Protein AF-A0A4Q9KWE3-F1 (afdb_monomer_lite)

Foldseek 3Di:
DDDDDDDDDDPPPPPDDPLVVVLVLCVVPPPPCLVVDPPCNLVVSVVVSCVVVVHDDDSVSVSVSSVVSSVVVVVVVVVVVVVVLVVLLPDDDDPVVVVVLVVLLVQLVVQLVVLVPDDPVVPPPPFDDDDPVLQPPVLLSSLVNSLVVVCVVVVDPDPVNVVSSVSSSRSSRCVVSPDDDPDDCVVVVVVVVVVVVD

Radius of gyration: 26.83 Å; chains: 1; bounding box: 60×74×71 Å

pLDDT: mean 70.49, std 19.01, range [26.08, 96.12]

Structure (mmCIF, N/CA/C/O backbone):
data_AF-A0A4Q9KWE3-F1
#
_entry.id   AF-A0A4Q9KWE3-F1
#
loop_
_atom_site.group_PDB
_atom_site.id
_atom_site.type_symbol
_atom_site.label_atom_id
_atom_site.label_alt_id
_atom_site.label_comp_id
_atom_site.label_asym_id
_atom_site.label_entity_id
_atom_site.label_seq_id
_atom_site.pdbx_PDB_ins_code
_atom_site.Cartn_x
_atom_site.Cartn_y
_atom_site.Cartn_z
_atom_site.occupancy
_atom_site.B_iso_or_equiv
_atom_site.auth_seq_id
_atom_site.auth_comp_id
_atom_site.auth_asym_id
_atom_site.auth_atom_id
_atom_site.pdbx_PDB_model_num
ATOM 1 N N . MET A 1 1 ? -16.157 54.533 -30.269 1.00 34.06 1 MET A N 1
ATOM 2 C CA . MET A 1 1 ? -16.180 53.489 -31.319 1.00 34.06 1 MET A CA 1
ATOM 3 C C . MET A 1 1 ? -15.724 52.192 -30.667 1.00 34.06 1 MET A C 1
ATOM 5 O O . MET A 1 1 ? -14.597 52.136 -30.214 1.00 34.06 1 MET A O 1
ATOM 9 N N . VAL A 1 2 ? -16.652 51.363 -30.186 1.00 27.36 2 VAL A N 1
ATOM 10 C CA . VAL A 1 2 ? -17.361 50.285 -30.915 1.00 27.36 2 VAL A CA 1
ATOM 11 C C . VAL A 1 2 ? -16.454 49.076 -31.194 1.00 27.36 2 VAL A C 1
ATOM 13 O O . VAL A 1 2 ? -15.671 49.094 -32.131 1.00 27.36 2 VAL A O 1
ATOM 16 N N . LYS A 1 3 ? -16.642 48.073 -30.320 1.00 33.22 3 LYS A N 1
ATOM 17 C CA . LYS A 1 3 ? -16.836 46.620 -30.526 1.00 33.22 3 LYS A CA 1
ATOM 18 C C . LYS A 1 3 ? -15.923 45.841 -31.485 1.00 33.22 3 LYS A C 1
ATOM 20 O O . LYS A 1 3 ? -15.837 46.165 -32.660 1.00 33.22 3 LYS A O 1
ATOM 25 N N . ASN A 1 4 ? -15.433 44.700 -30.985 1.00 29.02 4 ASN A N 1
ATOM 26 C CA . ASN A 1 4 ? -15.735 43.312 -31.424 1.00 29.02 4 ASN A CA 1
ATOM 27 C C . ASN A 1 4 ? -14.667 42.395 -30.784 1.00 29.02 4 ASN A C 1
ATOM 29 O O . ASN A 1 4 ? -13.486 42.685 -30.908 1.00 29.02 4 ASN A O 1
ATOM 33 N N . THR A 1 5 ? -14.934 41.386 -29.946 1.00 39.75 5 THR A N 1
ATOM 34 C CA . THR A 1 5 ? -15.861 40.234 -30.014 1.00 39.75 5 THR A CA 1
ATOM 35 C C . THR A 1 5 ? -15.644 39.340 -31.238 1.00 39.75 5 THR A C 1
ATOM 37 O O . THR A 1 5 ? -16.110 39.681 -32.316 1.00 39.75 5 THR A O 1
ATOM 40 N N . ALA A 1 6 ? -14.981 38.195 -31.029 1.00 30.41 6 ALA A N 1
ATOM 41 C CA . ALA A 1 6 ? -15.138 36.886 -31.699 1.00 30.41 6 ALA A CA 1
ATOM 42 C C . ALA A 1 6 ? -14.012 35.987 -31.137 1.00 30.41 6 ALA A C 1
ATOM 44 O O . ALA A 1 6 ? -12.849 36.358 -31.229 1.00 30.41 6 ALA A O 1
ATOM 45 N N . ILE A 1 7 ? -14.230 34.948 -30.324 1.00 35.97 7 ILE A N 1
ATOM 46 C CA . ILE A 1 7 ? -15.003 33.706 -30.509 1.00 35.97 7 ILE A CA 1
ATOM 47 C C . ILE A 1 7 ? -14.613 32.932 -31.777 1.00 35.97 7 ILE A C 1
ATOM 49 O O . ILE A 1 7 ? -14.785 33.421 -32.886 1.00 35.97 7 ILE A O 1
ATOM 53 N N . ALA A 1 8 ? -14.224 31.678 -31.511 1.00 33.75 8 ALA A N 1
ATOM 54 C CA . ALA A 1 8 ? -14.072 30.511 -32.380 1.00 33.75 8 ALA A CA 1
ATOM 55 C C . ALA A 1 8 ? -12.800 30.425 -33.239 1.00 33.75 8 ALA A C 1
ATOM 57 O O . ALA A 1 8 ? -12.541 31.248 -34.105 1.00 33.75 8 ALA A O 1
ATOM 58 N N . ASN A 1 9 ? -12.032 29.354 -33.022 1.00 31.91 9 ASN A N 1
ATOM 59 C CA . ASN A 1 9 ? -12.155 28.136 -33.836 1.00 31.91 9 ASN A CA 1
ATOM 60 C C . ASN A 1 9 ? -11.588 26.958 -33.020 1.00 31.91 9 ASN A C 1
ATOM 62 O O . ASN A 1 9 ? -10.417 26.937 -32.663 1.00 31.91 9 ASN A O 1
ATOM 66 N N . ASN A 1 10 ? -12.465 26.130 -32.446 1.00 32.12 10 ASN A N 1
ATOM 67 C CA . ASN A 1 10 ? -12.841 24.828 -33.011 1.00 32.12 10 ASN A CA 1
ATOM 68 C C . ASN A 1 10 ? -11.615 23.943 -33.266 1.00 32.12 10 ASN A C 1
ATOM 70 O O . ASN A 1 10 ? -11.125 23.838 -34.386 1.00 32.12 10 ASN A O 1
ATOM 74 N N . ILE A 1 11 ? -11.146 23.278 -32.206 1.00 33.56 11 ILE A N 1
ATOM 75 C CA . ILE A 1 11 ? -10.338 22.069 -32.355 1.00 33.56 11 ILE A CA 1
ATOM 76 C C . ILE A 1 11 ? -11.304 20.987 -32.834 1.00 33.56 11 ILE A C 1
ATOM 78 O O . ILE A 1 11 ? -11.987 20.336 -32.044 1.00 33.56 11 ILE A O 1
ATOM 82 N N . GLU A 1 12 ? -11.400 20.849 -34.152 1.00 26.08 12 GLU A N 1
ATOM 83 C CA . GLU A 1 12 ? -11.946 19.657 -34.777 1.00 26.08 12 GLU A CA 1
ATOM 84 C C . GLU A 1 12 ? -11.102 18.460 -34.323 1.00 26.08 12 GLU A C 1
ATOM 86 O O . GLU A 1 12 ? -9.957 18.275 -34.742 1.00 26.08 12 GLU A O 1
ATOM 91 N N . PHE A 1 13 ? -11.671 17.628 -33.448 1.00 31.09 13 PHE A N 1
ATOM 92 C CA . PHE A 1 13 ? -11.217 16.253 -33.281 1.00 31.09 13 PHE A CA 1
ATOM 93 C C . PHE A 1 13 ? -11.503 15.525 -34.599 1.00 31.09 13 PHE A C 1
ATOM 95 O O . PHE A 1 13 ? -12.574 14.954 -34.809 1.00 31.09 13 PHE A O 1
ATOM 102 N N . SER A 1 14 ? -10.549 15.598 -35.524 1.00 28.92 14 SER A N 1
ATOM 103 C CA . SER A 1 14 ? -10.566 14.794 -36.737 1.00 28.92 14 SER A CA 1
ATOM 104 C C . SER A 1 14 ? -10.462 13.317 -36.342 1.00 28.92 14 SER A C 1
ATOM 106 O O . SER A 1 14 ? -9.429 12.814 -35.895 1.00 28.92 14 SER A O 1
ATOM 108 N N . ASN A 1 15 ? -11.594 12.626 -36.473 1.00 39.78 15 ASN A N 1
ATOM 109 C CA . ASN A 1 15 ? -11.765 11.183 -36.323 1.00 39.78 15 ASN A CA 1
ATOM 110 C C . ASN A 1 15 ? -11.059 10.423 -37.459 1.00 39.78 15 ASN A C 1
ATOM 112 O O . ASN A 1 15 ? -11.703 9.784 -38.288 1.00 39.78 15 ASN A O 1
ATOM 116 N N . SER A 1 16 ? -9.731 10.501 -37.531 1.00 37.03 16 SER A N 1
ATOM 117 C CA . SER A 1 16 ? -8.985 9.894 -38.638 1.00 37.03 16 SER A CA 1
ATOM 118 C C . SER A 1 16 ? -7.579 9.426 -38.258 1.00 37.03 16 SER A C 1
ATOM 120 O O . SER A 1 16 ? -6.635 9.617 -39.021 1.00 37.03 16 SER A O 1
ATOM 122 N N . ARG A 1 17 ? -7.428 8.753 -37.105 1.00 39.31 17 ARG A N 1
ATOM 123 C CA . ARG A 1 17 ? -6.307 7.820 -36.872 1.00 39.31 17 ARG A CA 1
ATOM 124 C C . ARG A 1 17 ? -6.769 6.544 -36.150 1.00 39.31 17 ARG A C 1
ATOM 126 O O . ARG A 1 17 ? -7.363 6.645 -35.077 1.00 39.31 17 ARG A O 1
ATOM 133 N N . PRO A 1 18 ? -6.470 5.344 -36.687 1.00 42.88 18 PRO A N 1
ATOM 134 C CA . PRO A 1 18 ? -6.859 4.063 -36.080 1.00 42.88 18 PRO A CA 1
ATOM 135 C C . PRO A 1 18 ? -6.161 3.777 -34.736 1.00 42.88 18 PRO A C 1
ATOM 137 O O . PRO A 1 18 ? -6.598 2.907 -33.986 1.00 42.88 18 PRO A O 1
ATOM 140 N N . GLU A 1 19 ? -5.113 4.531 -34.404 1.00 43.22 19 GLU A N 1
ATOM 141 C CA . GLU A 1 19 ? -4.320 4.389 -33.177 1.00 43.22 19 GLU A CA 1
ATOM 142 C C . GLU A 1 19 ? -5.111 4.763 -31.910 1.00 43.22 19 GLU A C 1
ATOM 144 O O . GLU A 1 19 ? -4.984 4.090 -30.890 1.00 43.22 19 GLU A O 1
ATOM 149 N N . GLY A 1 20 ? -5.994 5.768 -31.978 1.00 44.69 20 GLY A N 1
ATOM 150 C CA . GLY A 1 20 ? -6.773 6.222 -30.816 1.00 44.69 20 GLY A CA 1
ATOM 151 C C . GLY A 1 20 ? -7.968 5.330 -30.462 1.00 44.69 20 GLY A C 1
ATOM 152 O O . GLY A 1 20 ? -8.378 5.268 -29.307 1.00 44.69 20 GLY A O 1
ATOM 153 N N . ILE A 1 21 ? -8.528 4.602 -31.435 1.00 44.28 21 ILE A N 1
ATOM 154 C CA . ILE A 1 21 ? -9.731 3.769 -31.231 1.00 44.28 21 ILE A CA 1
ATOM 155 C C . ILE A 1 21 ? -9.353 2.338 -30.813 1.00 44.28 21 ILE A C 1
ATOM 157 O O . ILE A 1 21 ? -10.140 1.656 -30.154 1.00 44.28 21 ILE A O 1
ATOM 161 N N . ALA A 1 22 ? -8.129 1.895 -31.127 1.00 41.31 22 ALA A N 1
ATOM 162 C CA . ALA A 1 22 ? -7.597 0.622 -30.647 1.00 41.31 22 ALA A CA 1
ATOM 163 C C . ALA A 1 22 ? -7.592 0.552 -29.107 1.00 41.31 22 ALA A C 1
ATOM 165 O O . ALA A 1 22 ? -7.976 -0.479 -28.555 1.00 41.31 22 ALA A O 1
ATOM 166 N N . SER A 1 23 ? -7.271 1.663 -28.433 1.00 47.00 23 SER A N 1
ATOM 167 C CA . SER A 1 23 ? -7.250 1.786 -26.965 1.00 47.00 23 SER A CA 1
ATOM 168 C C . SER A 1 23 ? -8.583 1.360 -26.319 1.00 47.00 23 SER A C 1
ATOM 170 O O . SER A 1 23 ? -8.610 0.483 -25.454 1.00 47.00 23 SER A O 1
ATOM 172 N N . ASN A 1 24 ? -9.728 1.813 -26.846 1.00 39.25 24 ASN A N 1
ATOM 173 C CA . ASN A 1 24 ? -11.045 1.456 -26.294 1.00 39.25 24 ASN A CA 1
ATOM 174 C C . ASN A 1 24 ? -11.436 -0.024 -26.475 1.00 39.25 24 ASN A C 1
ATOM 176 O O . ASN A 1 24 ? -12.238 -0.542 -25.699 1.00 39.25 24 ASN A O 1
ATOM 180 N N . CYS A 1 25 ? -10.894 -0.730 -27.473 1.00 45.72 25 CYS A N 1
ATOM 181 C CA . CYS A 1 25 ? -11.133 -2.171 -27.629 1.00 45.72 25 CYS A CA 1
ATOM 182 C C . CYS A 1 25 ? -10.269 -3.024 -26.681 1.00 45.72 25 CYS A C 1
ATOM 184 O O . CYS A 1 25 ? -10.654 -4.151 -26.367 1.00 45.72 25 CYS A O 1
ATOM 186 N N . PHE A 1 26 ? -9.138 -2.502 -26.195 1.00 45.06 26 PHE A N 1
ATOM 187 C CA . PHE A 1 26 ? -8.247 -3.206 -25.265 1.00 45.06 26 PHE A CA 1
ATOM 188 C C . PHE A 1 26 ? -8.601 -2.993 -23.784 1.00 45.06 26 PHE A C 1
ATOM 190 O O . PHE A 1 26 ? -8.225 -3.821 -22.952 1.00 45.06 26 PHE A O 1
ATOM 197 N N . PHE A 1 27 ? -9.424 -1.985 -23.473 1.00 42.41 27 PHE A N 1
ATOM 198 C CA . PHE A 1 27 ? -9.883 -1.635 -22.118 1.00 42.41 27 PHE A CA 1
ATOM 199 C C . PHE A 1 27 ? -10.567 -2.775 -21.333 1.00 42.41 27 PHE A C 1
ATOM 201 O O . PHE A 1 27 ? -10.650 -2.722 -20.108 1.00 42.41 27 PHE A O 1
ATOM 208 N N . PHE A 1 28 ? -11.038 -3.836 -22.000 1.00 37.47 28 PHE A N 1
ATOM 209 C CA . PHE A 1 28 ? -11.685 -4.978 -21.335 1.00 37.47 28 PHE A CA 1
ATOM 210 C C . PHE A 1 28 ? -10.723 -6.112 -20.930 1.00 37.47 28 PHE A C 1
ATOM 212 O O . PHE A 1 28 ? -11.091 -6.997 -20.151 1.00 37.47 28 PHE A O 1
ATOM 219 N N . CYS A 1 29 ? -9.475 -6.094 -21.406 1.00 41.38 29 CYS A N 1
ATOM 220 C CA . CYS A 1 29 ? -8.486 -7.139 -21.144 1.00 41.38 29 CYS A CA 1
ATOM 221 C C . CYS A 1 29 ? -7.403 -6.627 -20.189 1.00 41.38 29 CYS A C 1
ATOM 223 O O . CYS A 1 29 ? -6.293 -6.305 -20.593 1.00 41.38 29 CYS A O 1
ATOM 225 N N . ARG A 1 30 ? -7.739 -6.589 -18.895 1.00 45.16 30 ARG A N 1
ATOM 226 C CA . ARG A 1 30 ? -6.841 -6.283 -17.766 1.00 45.16 30 ARG A CA 1
ATOM 227 C C . ARG A 1 30 ? -5.412 -6.824 -17.988 1.00 45.16 30 ARG A C 1
ATOM 229 O O . ARG A 1 30 ? -5.259 -8.030 -18.209 1.00 45.16 30 ARG A O 1
ATOM 236 N N . GLN A 1 31 ? -4.420 -5.928 -17.856 1.00 52.62 31 GLN A N 1
ATOM 237 C CA . GLN A 1 31 ? -2.952 -5.991 -18.071 1.00 52.62 31 GLN A CA 1
ATOM 238 C C . GLN A 1 31 ? -2.183 -7.330 -17.910 1.00 52.62 31 GLN A C 1
ATOM 240 O O . GLN A 1 31 ? -1.029 -7.407 -18.307 1.00 52.62 31 GLN A O 1
ATOM 245 N N . THR A 1 32 ? -2.754 -8.399 -17.350 1.00 47.44 32 THR A N 1
ATOM 246 C CA . THR A 1 32 ? -2.066 -9.677 -17.063 1.00 47.44 32 THR A CA 1
ATOM 247 C C . THR A 1 32 ? -2.574 -10.872 -17.879 1.00 47.44 32 THR A C 1
ATOM 249 O O . THR A 1 32 ? -2.135 -12.004 -17.662 1.00 47.44 32 THR A O 1
ATOM 252 N N . ARG A 1 33 ? -3.515 -10.659 -18.815 1.00 52.38 33 ARG A N 1
ATOM 253 C CA . ARG A 1 33 ? -4.188 -11.746 -19.556 1.00 52.38 33 ARG A CA 1
ATOM 254 C C . ARG A 1 33 ? -3.788 -11.902 -21.022 1.00 52.38 33 ARG A C 1
ATOM 256 O O . ARG A 1 33 ? -4.135 -12.927 -21.600 1.00 52.38 33 ARG A O 1
ATOM 263 N N . PHE A 1 34 ? -3.033 -10.974 -21.613 1.00 56.84 34 PHE A N 1
ATOM 264 C CA . PHE A 1 34 ? -2.638 -11.080 -23.027 1.00 56.84 34 PHE A CA 1
ATOM 265 C C . PHE A 1 34 ? -1.750 -12.302 -23.312 1.00 56.84 34 PHE A C 1
ATOM 267 O O . PHE A 1 34 ? -1.955 -12.998 -24.306 1.00 56.84 34 PHE A O 1
ATOM 274 N N . GLU A 1 35 ? -0.823 -12.640 -22.411 1.00 58.00 35 GLU A N 1
ATOM 275 C CA . GLU A 1 35 ? -0.011 -13.864 -22.534 1.00 58.00 35 GLU A CA 1
ATOM 276 C C . GLU A 1 35 ? -0.805 -15.148 -22.249 1.00 58.00 35 GLU A C 1
ATOM 278 O O . GLU A 1 35 ? -0.452 -16.221 -22.730 1.00 58.00 35 GLU A O 1
ATOM 283 N N . ARG A 1 36 ? -1.911 -15.042 -21.501 1.00 62.16 36 ARG A N 1
ATOM 284 C CA . ARG A 1 36 ? -2.796 -16.155 -21.117 1.00 62.16 36 ARG A CA 1
ATOM 285 C C . ARG A 1 36 ? -4.126 -16.134 -21.866 1.00 62.16 36 ARG A C 1
ATOM 287 O O . ARG A 1 36 ? -5.150 -16.564 -21.330 1.00 62.16 36 ARG A O 1
ATOM 294 N N . MET A 1 37 ? -4.132 -15.625 -23.094 1.00 75.62 37 MET A N 1
ATOM 295 C CA . MET A 1 37 ? -5.341 -15.661 -23.904 1.00 75.62 37 MET A CA 1
ATOM 296 C C . MET A 1 37 ? -5.797 -17.112 -24.123 1.00 75.62 37 MET A C 1
ATOM 298 O O . MET A 1 37 ? -4.963 -17.985 -24.382 1.00 75.62 37 MET A O 1
ATOM 302 N N . PRO A 1 38 ? -7.112 -17.393 -24.050 1.00 74.12 38 PRO A N 1
ATOM 303 C CA . PRO A 1 38 ? -7.665 -18.683 -24.445 1.00 74.12 38 PRO A CA 1
ATOM 304 C C . PRO A 1 38 ? -7.187 -19.091 -25.843 1.00 74.12 38 PRO A C 1
ATOM 306 O O . PRO A 1 38 ? -6.924 -18.225 -26.678 1.00 74.12 38 PRO A O 1
ATOM 309 N N . ARG A 1 39 ? -7.130 -20.402 -26.122 1.00 74.25 39 ARG A N 1
ATOM 310 C CA . ARG A 1 39 ? -6.458 -20.980 -27.309 1.00 74.25 39 ARG A CA 1
ATOM 311 C C . ARG A 1 39 ? -6.902 -20.407 -28.672 1.00 74.25 39 ARG A C 1
ATOM 313 O O . ARG A 1 39 ? -6.146 -20.540 -29.625 1.00 74.25 39 ARG A O 1
ATOM 320 N N . ASN A 1 40 ? -8.042 -19.710 -28.756 1.00 81.50 40 ASN A N 1
ATOM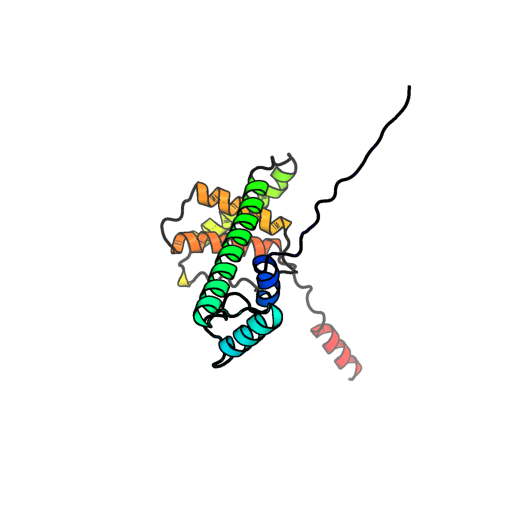 321 C CA . ASN A 1 40 ? -8.513 -19.007 -29.962 1.00 81.50 40 ASN A CA 1
ATOM 322 C C . ASN A 1 40 ? -8.749 -17.498 -29.791 1.00 81.50 40 ASN A C 1
ATOM 324 O O . ASN A 1 40 ? -9.046 -16.815 -30.765 1.00 81.50 40 ASN A O 1
ATOM 328 N N . GLY A 1 41 ? -8.608 -16.940 -28.590 1.00 82.19 41 GLY A N 1
ATOM 329 C CA . GLY A 1 41 ? -9.044 -15.564 -28.353 1.00 82.19 41 GLY A CA 1
ATOM 330 C C . GLY A 1 41 ? -8.209 -14.512 -29.096 1.00 82.19 41 GLY A C 1
ATOM 331 O O . GLY A 1 41 ? -8.734 -13.461 -29.443 1.00 82.19 41 GLY A O 1
ATOM 332 N N . TRP A 1 42 ? -6.949 -14.818 -29.431 1.00 84.88 42 TRP A N 1
ATOM 333 C CA . TRP A 1 42 ? -6.140 -13.970 -30.314 1.00 84.88 42 TRP A CA 1
ATOM 334 C C . TRP A 1 42 ? -6.677 -13.910 -31.745 1.00 84.88 42 TRP A C 1
ATOM 336 O O . TRP A 1 42 ? -6.672 -12.837 -32.338 1.00 84.88 42 TRP A O 1
ATOM 346 N N . LYS A 1 43 ? -7.142 -15.039 -32.291 1.00 85.25 43 LYS A N 1
ATOM 347 C CA . LYS A 1 43 ? -7.678 -15.112 -33.659 1.00 85.25 43 LYS A CA 1
ATOM 348 C C . LYS A 1 43 ? -9.003 -14.361 -33.766 1.00 85.25 43 LYS A C 1
ATOM 350 O O . LYS A 1 43 ? -9.216 -13.621 -34.718 1.00 85.25 43 LYS A O 1
ATOM 355 N N . GLU A 1 44 ? -9.846 -14.481 -32.747 1.00 85.06 44 GLU A N 1
ATOM 356 C CA . GLU A 1 44 ? -11.154 -13.829 -32.712 1.00 85.06 44 GLU A CA 1
ATOM 357 C C . GLU A 1 44 ? -11.040 -12.312 -32.564 1.00 85.06 44 GLU A C 1
ATOM 359 O O . GLU A 1 44 ? -11.721 -11.572 -33.274 1.00 85.06 44 GLU A O 1
ATOM 364 N N . LEU A 1 45 ? -10.143 -11.845 -31.689 1.00 82.38 45 LEU A N 1
ATOM 365 C CA . LEU A 1 45 ? -9.891 -10.417 -31.510 1.00 82.38 45 LEU A CA 1
ATOM 366 C C . LEU A 1 45 ? -9.242 -9.802 -32.756 1.00 82.38 45 LEU A C 1
ATOM 368 O O . LEU A 1 45 ? -9.625 -8.712 -33.171 1.00 82.38 45 LEU A O 1
ATOM 372 N N . HIS A 1 46 ? -8.307 -10.525 -33.375 1.00 86.94 46 HIS A N 1
ATOM 373 C CA . HIS A 1 46 ? -7.680 -10.147 -34.640 1.00 86.94 46 HIS A CA 1
ATOM 374 C C . HIS A 1 46 ? -8.704 -10.021 -35.774 1.00 86.94 46 HIS A C 1
ATOM 376 O O . HIS A 1 46 ? -8.747 -8.985 -36.436 1.00 86.94 46 HIS A O 1
ATOM 382 N N . ARG A 1 47 ? -9.586 -11.019 -35.943 1.00 86.19 47 ARG A N 1
ATOM 383 C CA . ARG A 1 47 ? -10.681 -10.970 -36.924 1.00 86.19 47 ARG A CA 1
ATOM 384 C C . ARG A 1 47 ? -11.581 -9.765 -36.677 1.00 86.19 47 ARG A C 1
ATOM 386 O O . ARG A 1 47 ? -11.838 -9.006 -37.605 1.00 86.19 47 ARG A O 1
ATOM 393 N N . HIS A 1 48 ? -12.020 -9.571 -35.434 1.00 83.62 48 HIS A N 1
ATOM 394 C CA . HIS A 1 48 ? -12.916 -8.472 -35.084 1.00 83.62 48 HIS A CA 1
ATOM 395 C C . HIS A 1 48 ? -12.273 -7.098 -35.316 1.00 83.62 48 HIS A C 1
ATOM 397 O O . HIS A 1 48 ? -12.923 -6.189 -35.825 1.00 83.62 48 HIS A O 1
ATOM 403 N N . TYR A 1 49 ? -10.991 -6.944 -34.981 1.00 82.88 49 TYR A N 1
ATOM 404 C CA . TYR A 1 49 ? -10.241 -5.717 -35.234 1.00 82.88 49 TYR A CA 1
ATOM 405 C C . TYR A 1 49 ? -10.144 -5.422 -36.735 1.00 82.88 49 TYR A C 1
ATOM 407 O O . TYR A 1 49 ? -10.491 -4.329 -37.181 1.00 82.88 49 TYR A O 1
ATOM 415 N N . ASN A 1 50 ? -9.729 -6.411 -37.526 1.00 83.56 50 ASN A N 1
ATOM 416 C CA . ASN A 1 50 ? -9.586 -6.258 -38.970 1.00 83.56 50 ASN A CA 1
ATOM 417 C C . ASN A 1 50 ? -10.925 -5.970 -39.661 1.00 83.56 50 ASN A C 1
ATOM 419 O O . ASN A 1 50 ? -10.986 -5.113 -40.536 1.00 83.56 50 ASN A O 1
ATOM 423 N N . GLU A 1 51 ? -12.009 -6.609 -39.227 1.00 85.19 51 GLU A N 1
ATOM 424 C CA . GLU A 1 51 ? -13.360 -6.360 -39.734 1.00 85.19 51 GLU A CA 1
ATOM 425 C C . GLU A 1 51 ? -13.853 -4.947 -39.382 1.00 85.19 51 GLU A C 1
ATOM 427 O O . GLU A 1 51 ? -14.306 -4.201 -40.252 1.00 85.19 51 GLU A O 1
ATOM 432 N N . LYS A 1 52 ? -13.702 -4.538 -38.117 1.00 82.75 52 LYS A N 1
ATOM 433 C CA . LYS A 1 52 ? -14.177 -3.242 -37.615 1.00 82.75 52 LYS A CA 1
ATOM 434 C C . LYS A 1 52 ? -13.410 -2.058 -38.202 1.00 82.75 52 LYS A C 1
ATOM 436 O O . LYS A 1 52 ? -14.012 -1.031 -38.506 1.00 82.75 52 LYS A O 1
ATOM 441 N N . PHE A 1 53 ? -12.096 -2.195 -38.362 1.00 79.12 53 PHE A N 1
ATOM 442 C CA . PHE A 1 53 ? -11.220 -1.133 -38.865 1.00 79.12 53 PHE A CA 1
ATOM 443 C C . PHE A 1 53 ? -10.852 -1.298 -40.343 1.00 79.12 53 PHE A C 1
ATOM 445 O O . PHE A 1 53 ? -10.006 -0.556 -40.837 1.00 79.12 53 PHE A O 1
ATOM 452 N N . ARG A 1 54 ? -11.479 -2.256 -41.049 1.00 80.12 54 ARG A N 1
ATOM 453 C CA . ARG A 1 54 ? -11.172 -2.624 -42.446 1.00 80.12 54 ARG A CA 1
ATOM 454 C C . ARG A 1 54 ? -9.667 -2.780 -42.687 1.00 80.12 54 ARG A C 1
ATOM 456 O O . ARG A 1 54 ? -9.123 -2.295 -43.675 1.00 80.12 54 ARG A O 1
ATOM 463 N N . SER A 1 55 ? -8.996 -3.420 -41.737 1.00 76.56 55 SER A N 1
ATOM 464 C CA . SER A 1 55 ? -7.551 -3.597 -41.727 1.00 76.56 55 SER A CA 1
ATOM 465 C C . SER A 1 55 ? -7.175 -4.999 -42.200 1.00 76.56 55 SER A C 1
ATOM 467 O O . SER A 1 55 ? -7.945 -5.945 -42.054 1.00 76.56 55 SER A O 1
ATOM 469 N N . THR A 1 56 ? -5.977 -5.146 -42.758 1.00 85.31 56 THR A N 1
ATOM 470 C CA . THR A 1 56 ? -5.422 -6.432 -43.211 1.00 85.31 56 THR A CA 1
ATOM 471 C C . THR A 1 56 ? -4.148 -6.776 -42.446 1.00 85.31 56 THR A C 1
ATOM 473 O O . THR A 1 56 ? -3.213 -7.343 -43.010 1.00 85.31 56 THR A O 1
ATOM 476 N N . LEU A 1 57 ? -4.067 -6.381 -41.170 1.00 81.62 57 LEU A N 1
ATOM 477 C CA . LEU A 1 57 ? -2.920 -6.730 -40.337 1.00 81.62 57 LEU A CA 1
ATOM 478 C C . LEU A 1 57 ? -2.826 -8.245 -40.216 1.00 81.62 57 LEU A C 1
ATOM 480 O O . LEU A 1 57 ? -3.841 -8.916 -40.038 1.00 81.62 57 LEU A O 1
ATOM 484 N N . ASP A 1 58 ? -1.609 -8.775 -40.264 1.00 89.25 58 ASP A N 1
ATOM 485 C CA . ASP A 1 58 ? -1.344 -10.152 -39.867 1.00 89.25 58 ASP A CA 1
ATOM 486 C C . ASP A 1 58 ? -1.499 -10.318 -38.341 1.00 89.25 58 ASP A C 1
ATOM 488 O O . ASP A 1 58 ? -1.384 -9.353 -37.578 1.00 89.25 58 ASP A O 1
ATOM 492 N N . ILE A 1 59 ? -1.767 -11.542 -37.884 1.00 84.50 59 ILE A N 1
ATOM 493 C CA . ILE A 1 59 ? -1.984 -11.840 -36.468 1.00 84.50 59 ILE A CA 1
ATOM 494 C C . ILE A 1 59 ? -0.764 -11.493 -35.607 1.00 84.50 59 ILE A C 1
ATOM 496 O O . ILE A 1 59 ? -0.932 -11.042 -34.472 1.00 84.50 59 ILE A O 1
ATOM 500 N N . ASP A 1 60 ? 0.460 -11.640 -36.120 1.00 85.38 60 ASP A N 1
ATOM 501 C CA . ASP A 1 60 ? 1.662 -11.314 -35.355 1.00 85.38 60 ASP A CA 1
ATOM 502 C C . ASP A 1 60 ? 1.945 -9.808 -35.342 1.00 85.38 60 ASP A C 1
ATOM 504 O O . ASP A 1 60 ? 2.370 -9.271 -34.314 1.00 85.38 60 ASP A O 1
ATOM 508 N N . ALA A 1 61 ? 1.619 -9.098 -36.426 1.00 84.44 61 ALA A N 1
ATOM 509 C CA . ALA A 1 61 ? 1.629 -7.635 -36.451 1.00 84.44 61 ALA A CA 1
ATOM 510 C C . ALA A 1 61 ? 0.598 -7.055 -35.466 1.00 84.44 61 ALA A C 1
ATOM 512 O O . ALA A 1 61 ? 0.913 -6.143 -34.700 1.00 84.44 61 ALA A O 1
ATOM 513 N N . PHE A 1 62 ? -0.597 -7.647 -35.408 1.00 84.00 62 PHE A N 1
ATOM 514 C CA . PHE A 1 62 ? -1.639 -7.284 -34.452 1.00 84.00 62 PHE A CA 1
ATOM 515 C C . PHE A 1 62 ? -1.217 -7.532 -32.997 1.00 84.00 62 PHE A C 1
ATOM 517 O O . PHE A 1 62 ? -1.396 -6.658 -32.151 1.00 84.00 62 PHE A O 1
ATOM 524 N N . LYS A 1 63 ? -0.588 -8.676 -32.687 1.00 83.50 63 LYS A N 1
ATOM 525 C CA . LYS A 1 63 ? -0.049 -8.941 -31.338 1.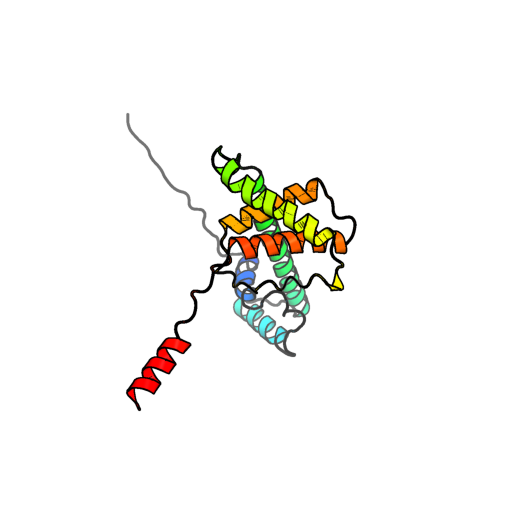00 83.50 63 LYS A CA 1
ATOM 526 C C . LYS A 1 63 ? 1.009 -7.920 -30.925 1.00 83.50 63 LYS A C 1
ATOM 528 O O . LYS A 1 63 ? 1.012 -7.498 -29.773 1.00 83.50 63 LYS A O 1
ATOM 533 N N . LYS A 1 64 ? 1.911 -7.535 -31.835 1.00 84.69 64 LYS A N 1
ATOM 534 C CA . LYS A 1 64 ? 2.925 -6.500 -31.564 1.00 84.69 64 LYS A CA 1
ATOM 535 C C . LYS A 1 64 ? 2.273 -5.149 -31.297 1.00 84.69 64 LYS A C 1
ATOM 537 O O . LYS A 1 64 ? 2.632 -4.487 -30.333 1.00 84.69 64 LYS A O 1
ATOM 542 N N . LEU A 1 65 ? 1.275 -4.783 -32.097 1.00 81.12 65 LEU A N 1
ATOM 543 C CA . LEU A 1 65 ? 0.521 -3.545 -31.919 1.00 81.12 65 LEU A CA 1
ATOM 544 C C . LEU A 1 65 ? -0.218 -3.517 -30.575 1.00 81.12 65 LEU A C 1
ATOM 546 O O . LEU A 1 65 ? -0.134 -2.527 -29.858 1.00 81.12 65 LEU A O 1
ATOM 550 N N . ALA A 1 66 ? -0.860 -4.623 -30.196 1.00 75.81 66 ALA A N 1
ATOM 551 C CA . ALA A 1 66 ? -1.519 -4.765 -28.900 1.00 75.81 66 ALA A CA 1
ATOM 552 C C . ALA A 1 66 ? -0.530 -4.620 -27.731 1.00 75.81 66 ALA A C 1
ATOM 554 O O . ALA A 1 66 ? -0.813 -3.915 -26.768 1.00 75.81 66 ALA A O 1
ATOM 555 N N . LYS A 1 67 ? 0.650 -5.248 -27.823 1.00 74.25 67 LYS A N 1
ATOM 556 C CA . LYS A 1 67 ? 1.697 -5.132 -26.795 1.00 74.25 67 LYS A CA 1
ATOM 557 C C . LYS A 1 67 ? 2.231 -3.705 -26.679 1.00 74.25 67 LYS A C 1
ATOM 559 O O . LYS A 1 67 ? 2.272 -3.169 -25.580 1.00 74.25 67 LYS A O 1
ATOM 564 N N . ASN A 1 68 ? 2.549 -3.071 -27.805 1.00 74.69 68 ASN A N 1
ATOM 565 C CA . ASN A 1 68 ? 3.065 -1.703 -27.830 1.00 74.69 68 ASN A CA 1
ATOM 566 C C . ASN A 1 68 ? 2.036 -0.687 -27.308 1.00 74.69 68 ASN A C 1
ATOM 568 O O . ASN A 1 68 ? 2.413 0.254 -26.613 1.00 74.69 68 ASN A O 1
ATOM 572 N N . ALA A 1 69 ? 0.747 -0.870 -27.616 1.00 71.81 69 ALA A N 1
ATOM 573 C CA . ALA A 1 69 ? -0.338 -0.037 -27.090 1.00 71.81 69 ALA A CA 1
ATOM 574 C C . ALA A 1 69 ? -0.454 -0.156 -25.561 1.00 71.81 69 ALA A C 1
ATOM 576 O O . ALA A 1 69 ? -0.555 0.849 -24.865 1.00 71.81 69 ALA A O 1
ATOM 577 N N . VAL A 1 70 ? -0.356 -1.379 -25.032 1.00 65.12 70 VAL A N 1
ATOM 578 C CA . VAL A 1 70 ? -0.358 -1.622 -23.582 1.00 65.12 70 VAL A CA 1
ATOM 579 C C . VAL A 1 70 ? 0.870 -1.002 -22.919 1.00 65.12 70 VAL A C 1
ATOM 581 O O . VAL A 1 70 ? 0.739 -0.339 -21.897 1.00 65.12 70 VAL A O 1
ATOM 584 N N . GLU A 1 71 ? 2.062 -1.185 -23.488 1.00 64.25 71 GLU A N 1
ATOM 585 C CA . GLU A 1 71 ? 3.290 -0.587 -22.958 1.00 64.25 71 GLU A CA 1
ATOM 586 C C . GLU A 1 71 ? 3.204 0.942 -22.962 1.00 64.25 71 GLU A C 1
ATOM 588 O O . GLU A 1 71 ? 3.490 1.570 -21.947 1.00 64.25 71 GLU A O 1
ATOM 593 N N . THR A 1 72 ? 2.751 1.555 -24.057 1.00 64.00 72 THR A N 1
ATOM 594 C CA . THR A 1 72 ? 2.589 3.017 -24.134 1.00 64.00 72 THR A CA 1
ATOM 595 C C . THR A 1 72 ? 1.537 3.556 -23.163 1.00 64.00 72 THR A C 1
ATOM 597 O O . THR A 1 72 ? 1.777 4.604 -22.567 1.00 64.00 72 THR A O 1
ATOM 600 N N . GLU A 1 73 ? 0.428 2.850 -22.927 1.00 59.81 73 GLU A N 1
ATOM 601 C CA . GLU A 1 73 ? -0.538 3.206 -21.877 1.00 59.81 73 GLU A CA 1
ATOM 602 C C . GLU A 1 73 ? 0.058 3.075 -20.472 1.00 59.81 73 GLU A C 1
ATOM 604 O O . GLU A 1 73 ? -0.106 3.993 -19.675 1.00 59.81 73 GLU A O 1
ATOM 609 N N . ILE A 1 74 ? 0.812 2.007 -20.180 1.00 57.19 74 ILE A N 1
ATOM 610 C CA . ILE A 1 74 ? 1.508 1.842 -18.891 1.00 57.19 74 ILE A CA 1
ATOM 611 C C . ILE A 1 74 ? 2.487 2.995 -18.673 1.00 57.19 74 ILE A C 1
ATOM 613 O O . ILE A 1 74 ? 2.500 3.600 -17.606 1.00 57.19 74 ILE A O 1
ATOM 617 N N . TRP A 1 75 ? 3.270 3.355 -19.692 1.00 48.50 75 TRP A N 1
ATOM 618 C CA . TRP A 1 75 ? 4.194 4.484 -19.606 1.00 48.50 75 TRP A CA 1
ATOM 619 C C . TRP A 1 75 ? 3.469 5.817 -19.395 1.00 48.50 75 TRP A C 1
ATOM 621 O O . TRP A 1 75 ? 3.983 6.664 -18.669 1.00 48.50 75 TRP A O 1
ATOM 631 N N . GLN A 1 76 ? 2.291 6.024 -19.993 1.00 54.72 76 GLN A N 1
ATOM 632 C CA . GLN A 1 76 ? 1.489 7.242 -19.817 1.00 54.72 76 GLN A CA 1
ATOM 633 C C . GLN A 1 76 ? 0.784 7.295 -18.458 1.00 54.72 76 GLN A C 1
ATOM 635 O O . GLN A 1 76 ? 0.740 8.361 -17.847 1.00 54.72 76 GLN A O 1
ATOM 640 N N . GLU A 1 77 ? 0.266 6.171 -17.965 1.00 56.34 77 GLU A N 1
ATOM 641 C CA . GLU A 1 77 ? -0.338 6.058 -16.637 1.00 56.34 77 GLU A CA 1
ATOM 642 C C . GLU A 1 77 ? 0.731 6.216 -15.553 1.00 56.34 77 GLU A C 1
ATOM 644 O O . GLU A 1 77 ? 0.566 7.038 -14.656 1.00 56.34 77 GLU A O 1
ATOM 649 N N . GLU A 1 78 ? 1.882 5.552 -15.687 1.00 52.72 78 GLU A N 1
ATOM 650 C CA . GLU A 1 78 ? 3.015 5.744 -14.784 1.00 52.72 78 GLU A CA 1
ATOM 651 C C . GLU A 1 78 ? 3.554 7.173 -14.841 1.00 52.72 78 GLU A C 1
ATOM 653 O O . GLU A 1 78 ? 3.780 7.759 -13.788 1.00 52.72 78 GLU A O 1
ATOM 658 N N . ASN A 1 79 ? 3.741 7.783 -16.019 1.00 54.38 79 ASN A N 1
ATOM 659 C CA . ASN A 1 79 ? 4.156 9.190 -16.084 1.00 54.38 79 ASN A CA 1
ATOM 660 C C . ASN A 1 79 ? 3.077 10.132 -15.549 1.00 54.38 79 ASN A C 1
ATOM 662 O O . ASN A 1 79 ? 3.414 11.158 -14.966 1.00 54.38 79 ASN A O 1
ATOM 666 N N . GLY A 1 80 ? 1.797 9.821 -15.746 1.00 58.47 80 GLY A N 1
ATOM 667 C CA . GLY A 1 80 ? 0.672 10.587 -15.221 1.00 58.47 80 GLY A CA 1
ATOM 668 C C . GLY A 1 80 ? 0.618 10.536 -13.698 1.00 58.47 80 GLY A C 1
ATOM 669 O O . GLY A 1 80 ? 0.525 11.580 -13.058 1.00 58.47 80 GLY A 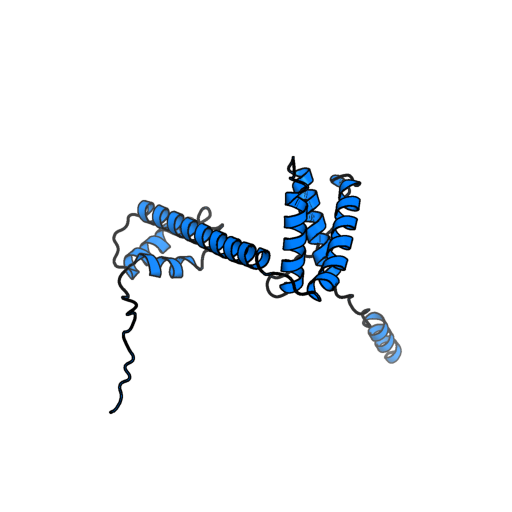O 1
ATOM 670 N N . GLU A 1 81 ? 0.748 9.350 -13.112 1.00 55.12 81 GLU A N 1
ATOM 671 C CA . GLU A 1 81 ? 0.795 9.141 -11.664 1.00 55.12 81 GLU A CA 1
ATOM 672 C C . GLU A 1 81 ? 2.083 9.694 -11.048 1.00 55.12 81 GLU A C 1
ATOM 674 O O . GLU A 1 81 ? 2.020 10.424 -10.062 1.00 55.12 81 GLU A O 1
ATOM 679 N N . ARG A 1 82 ? 3.251 9.483 -11.670 1.00 49.31 82 ARG A N 1
ATOM 680 C CA . ARG A 1 82 ? 4.515 10.116 -11.249 1.00 49.31 82 ARG A CA 1
ATOM 681 C C . ARG A 1 82 ? 4.422 11.639 -11.301 1.00 49.31 82 ARG A C 1
ATOM 683 O O . ARG A 1 82 ? 4.899 12.297 -10.384 1.00 49.31 82 ARG A O 1
ATOM 690 N N . ARG A 1 83 ? 3.769 12.213 -12.320 1.00 54.88 83 ARG A N 1
ATOM 691 C CA . ARG A 1 83 ? 3.534 13.663 -12.435 1.00 54.88 83 ARG A CA 1
ATOM 692 C C . ARG A 1 83 ? 2.549 14.168 -11.380 1.00 54.88 83 ARG A C 1
ATOM 694 O O . ARG A 1 83 ? 2.778 15.229 -10.813 1.00 54.88 83 ARG A O 1
ATOM 701 N N . LYS A 1 84 ? 1.492 13.413 -11.058 1.00 52.31 84 LYS A N 1
ATOM 702 C CA . LYS A 1 84 ? 0.580 13.736 -9.944 1.00 52.31 84 LYS A CA 1
ATOM 703 C C . LYS A 1 84 ? 1.311 13.717 -8.599 1.00 52.31 84 LYS A C 1
ATOM 705 O O . LYS A 1 84 ? 1.120 14.628 -7.802 1.00 52.31 84 LYS A O 1
ATOM 710 N N . ILE A 1 85 ? 2.168 12.723 -8.368 1.00 51.31 85 ILE A N 1
ATOM 711 C CA . ILE A 1 85 ? 2.976 12.605 -7.145 1.00 51.31 85 ILE A CA 1
ATOM 712 C C . ILE A 1 85 ? 3.994 13.748 -7.058 1.00 51.31 85 ILE A C 1
ATOM 714 O O . ILE A 1 85 ? 4.063 14.409 -6.026 1.00 51.31 85 ILE A O 1
ATOM 718 N N . ALA A 1 86 ? 4.724 14.033 -8.140 1.00 45.62 86 ALA A N 1
ATOM 719 C CA . ALA A 1 86 ? 5.682 15.136 -8.203 1.00 45.62 86 ALA A CA 1
ATOM 720 C C . ALA A 1 86 ? 5.015 16.493 -7.927 1.00 45.62 86 ALA A C 1
ATOM 722 O O . ALA A 1 86 ? 5.528 17.276 -7.134 1.00 45.62 86 ALA A O 1
ATOM 723 N N . ASN A 1 87 ? 3.830 16.733 -8.497 1.00 51.53 87 ASN A N 1
ATOM 724 C CA . ASN A 1 87 ? 3.079 17.965 -8.259 1.00 51.53 87 ASN A CA 1
ATOM 725 C C . ASN A 1 87 ? 2.617 18.093 -6.795 1.00 51.53 87 ASN A C 1
ATOM 727 O O . ASN A 1 87 ? 2.693 19.180 -6.229 1.00 51.53 87 ASN A O 1
ATOM 731 N N . CYS A 1 88 ? 2.202 16.992 -6.152 1.00 51.19 88 CYS A N 1
ATOM 732 C CA . CYS A 1 88 ? 1.864 16.980 -4.723 1.00 51.19 88 CYS A CA 1
ATOM 733 C C . CYS A 1 88 ? 3.077 17.196 -3.795 1.00 51.19 88 CYS A C 1
ATOM 735 O O . CYS A 1 88 ? 2.884 17.563 -2.639 1.00 51.19 88 CYS A O 1
ATOM 737 N N . LEU A 1 89 ? 4.308 16.962 -4.266 1.00 51.50 89 LEU A N 1
ATOM 738 C CA . LEU A 1 89 ? 5.542 17.214 -3.507 1.00 51.50 89 LEU A CA 1
ATOM 739 C C . LEU A 1 89 ? 6.011 18.675 -3.610 1.00 51.50 89 LEU A C 1
ATOM 741 O O . LEU A 1 89 ? 6.693 19.160 -2.713 1.00 51.50 89 LEU A O 1
ATOM 745 N N . THR A 1 90 ? 5.644 19.381 -4.684 1.00 49.84 90 THR A N 1
ATOM 746 C CA . THR A 1 90 ? 6.041 20.780 -4.933 1.00 49.84 90 THR A CA 1
ATOM 747 C C . THR A 1 90 ? 5.076 21.827 -4.374 1.00 49.84 90 THR A C 1
ATOM 749 O O . THR A 1 90 ? 5.403 23.013 -4.385 1.00 49.84 90 THR A O 1
ATOM 752 N N . GLU A 1 91 ? 3.892 21.431 -3.898 1.00 49.69 91 GLU A N 1
ATOM 753 C CA . GLU A 1 91 ? 2.954 22.360 -3.258 1.00 49.69 91 GLU A CA 1
ATOM 754 C C . GLU A 1 91 ? 3.478 22.778 -1.866 1.00 49.69 91 GLU A C 1
ATOM 756 O O . GLU A 1 91 ? 3.706 21.916 -1.010 1.00 49.69 91 GLU A O 1
ATOM 761 N N . PRO A 1 92 ? 3.687 24.086 -1.603 1.00 44.66 92 PRO A N 1
ATOM 762 C CA . PRO A 1 92 ? 4.116 24.555 -0.291 1.00 44.66 92 PRO A CA 1
ATOM 763 C C . PRO A 1 92 ? 3.019 24.278 0.744 1.00 44.66 92 PRO A C 1
ATOM 765 O O . PRO A 1 92 ? 1.874 24.695 0.577 1.00 44.66 92 PRO A O 1
ATOM 768 N N . CYS A 1 93 ? 3.368 23.569 1.819 1.00 51.38 93 CYS A N 1
ATOM 769 C CA . CYS A 1 93 ? 2.428 23.241 2.885 1.00 51.38 93 CYS A CA 1
ATOM 770 C C . CYS A 1 93 ? 2.067 24.490 3.704 1.00 51.38 93 CYS A C 1
ATOM 772 O O . CYS A 1 93 ? 2.935 25.272 4.101 1.00 51.38 93 CYS A O 1
ATOM 774 N N . THR A 1 94 ? 0.780 24.678 3.977 1.00 54.28 94 THR A N 1
ATOM 775 C CA . THR A 1 94 ? 0.291 25.733 4.868 1.00 54.28 94 THR A CA 1
ATOM 776 C C . THR A 1 94 ? 0.623 25.413 6.329 1.00 54.28 94 THR A C 1
ATOM 778 O O . THR A 1 94 ? 0.869 24.271 6.705 1.00 54.28 94 THR A O 1
ATOM 781 N N . GLN A 1 95 ? 0.629 26.423 7.199 1.00 46.56 95 GLN A N 1
ATOM 782 C CA . GLN A 1 95 ? 0.993 26.279 8.616 1.00 46.56 95 GLN A CA 1
ATOM 783 C C . GLN A 1 95 ? 0.105 25.281 9.398 1.00 46.56 95 GLN A C 1
ATOM 785 O O . GLN A 1 95 ? 0.555 24.716 10.393 1.00 46.56 95 GLN A O 1
ATOM 790 N N . THR A 1 96 ? -1.118 25.022 8.928 1.00 48.53 96 THR A N 1
ATOM 791 C CA . THR A 1 96 ? -2.041 23.976 9.410 1.00 48.53 96 THR A CA 1
ATOM 792 C C . THR A 1 96 ? -1.644 22.564 8.981 1.00 48.53 96 THR A C 1
ATOM 794 O O . THR A 1 96 ? -1.784 21.631 9.772 1.00 48.53 96 THR A O 1
ATOM 797 N N . ASP A 1 97 ? -1.068 22.410 7.787 1.00 54.66 97 ASP A N 1
ATOM 798 C CA . ASP A 1 97 ? -0.575 21.121 7.293 1.00 54.66 97 ASP A CA 1
ATOM 799 C C . ASP A 1 97 ? 0.569 20.600 8.173 1.00 54.66 97 ASP A C 1
ATOM 801 O O . ASP A 1 97 ? 0.706 19.396 8.348 1.00 54.66 97 ASP A O 1
ATOM 805 N N . ASN A 1 98 ? 1.344 21.489 8.809 1.00 61.16 98 ASN A N 1
ATOM 806 C CA . ASN A 1 98 ? 2.423 21.095 9.718 1.00 61.16 98 ASN A CA 1
ATOM 807 C C . ASN A 1 98 ? 1.913 20.295 10.930 1.00 61.16 98 ASN A C 1
ATOM 809 O O . ASN A 1 98 ? 2.552 19.321 11.316 1.00 61.16 98 ASN A O 1
ATOM 813 N N . LEU A 1 99 ? 0.765 20.653 11.521 1.00 61.41 99 LEU A N 1
ATOM 814 C CA . LEU A 1 99 ? 0.240 19.953 12.702 1.00 61.41 99 LEU A CA 1
ATOM 815 C C . LEU A 1 99 ? -0.392 18.602 12.330 1.00 61.41 99 LEU A C 1
ATOM 817 O O . LEU A 1 99 ? -0.182 17.609 13.028 1.00 61.41 99 LEU A O 1
ATOM 821 N N . GLU A 1 100 ? -1.110 18.548 11.202 1.00 69.44 100 GLU A N 1
ATOM 822 C CA . GLU A 1 100 ? -1.646 17.298 10.646 1.00 69.44 100 GLU A CA 1
ATOM 823 C C . GLU A 1 100 ? -0.537 16.360 10.140 1.00 69.44 100 GLU A C 1
ATOM 825 O O . GLU A 1 100 ? -0.724 15.145 10.146 1.00 69.44 100 GLU A O 1
ATOM 830 N N . TYR A 1 101 ? 0.627 16.898 9.756 1.00 70.44 101 TYR A N 1
ATOM 831 C CA . TYR A 1 101 ? 1.794 16.149 9.279 1.00 70.44 101 TYR A CA 1
ATOM 832 C C . TYR A 1 101 ? 2.627 15.522 10.405 1.00 70.44 101 TYR A C 1
ATOM 834 O O . TYR A 1 101 ? 3.097 14.390 10.266 1.00 70.44 101 TYR A O 1
ATOM 842 N N . ILE A 1 102 ? 2.804 16.229 11.528 1.00 75.88 102 ILE A N 1
ATOM 843 C CA . ILE A 1 102 ? 3.672 15.788 12.636 1.00 75.88 102 ILE A CA 1
ATOM 844 C C . ILE A 1 102 ? 3.208 14.443 13.211 1.00 75.88 102 ILE A C 1
ATOM 846 O O . ILE A 1 102 ? 4.005 13.515 13.329 1.00 75.88 102 ILE A O 1
ATOM 850 N N . ASN A 1 103 ? 1.914 14.294 13.504 1.00 81.44 103 ASN A N 1
ATOM 851 C CA . ASN A 1 103 ? 1.406 13.092 14.170 1.00 81.44 103 ASN A CA 1
ATOM 852 C C . ASN A 1 103 ? 1.565 11.802 13.320 1.00 81.44 103 ASN A C 1
ATOM 854 O O . ASN A 1 103 ? 2.086 10.804 13.826 1.00 81.44 103 ASN A O 1
ATOM 858 N N . PRO A 1 104 ? 1.207 11.778 12.020 1.00 81.44 104 PRO A N 1
ATOM 859 C CA . PRO A 1 104 ? 1.472 10.637 11.141 1.00 81.44 104 PRO A CA 1
ATOM 860 C C . PRO A 1 104 ? 2.962 10.377 10.912 1.00 81.44 104 PRO A C 1
ATOM 862 O O . PRO A 1 104 ? 3.354 9.214 10.802 1.00 81.44 104 PRO A O 1
ATOM 865 N N . ARG A 1 105 ? 3.797 11.425 10.877 1.00 85.06 105 ARG A N 1
ATOM 866 C CA . ARG A 1 105 ? 5.253 11.289 10.745 1.00 85.06 105 ARG A CA 1
ATOM 867 C C . ARG A 1 105 ? 5.862 10.589 11.955 1.00 85.06 105 ARG A C 1
ATOM 869 O O . ARG A 1 105 ? 6.582 9.610 11.780 1.00 85.06 105 ARG A O 1
ATOM 876 N N . ASP A 1 106 ? 5.541 11.031 13.166 1.00 86.94 106 ASP A N 1
ATOM 877 C CA . ASP A 1 106 ? 6.051 10.418 14.399 1.00 86.94 106 ASP A CA 1
ATOM 878 C C . ASP A 1 106 ? 5.596 8.964 14.523 1.00 86.94 106 ASP A C 1
ATOM 880 O O . ASP A 1 106 ? 6.374 8.072 14.874 1.00 86.94 106 ASP A O 1
ATOM 884 N N . LYS A 1 107 ? 4.343 8.697 14.146 1.00 87.69 107 LYS A N 1
ATOM 885 C CA . LYS A 1 107 ? 3.788 7.346 14.105 1.00 87.69 107 LYS A CA 1
ATOM 886 C C . LYS A 1 107 ? 4.520 6.452 13.104 1.00 87.69 107 LYS A C 1
ATOM 888 O O . LYS A 1 107 ? 4.830 5.305 13.426 1.00 87.69 107 LYS A O 1
ATOM 893 N N . PHE A 1 108 ? 4.841 6.978 11.924 1.00 89.25 108 PHE A N 1
ATOM 894 C CA . PHE A 1 108 ? 5.657 6.285 10.930 1.00 89.25 108 PHE A CA 1
ATOM 895 C C . PHE A 1 108 ? 7.064 5.987 11.447 1.00 89.25 108 PHE A C 1
ATOM 897 O O . PHE A 1 108 ? 7.506 4.841 11.378 1.00 89.25 108 PHE A O 1
ATOM 904 N N . LEU A 1 109 ? 7.736 6.976 12.038 1.00 89.25 109 LEU A N 1
ATOM 905 C CA . LEU A 1 109 ? 9.074 6.814 12.612 1.00 89.25 109 LEU A CA 1
ATOM 906 C C . LEU A 1 109 ? 9.094 5.796 13.765 1.00 89.25 109 LEU A C 1
ATOM 908 O O . LEU A 1 109 ? 10.026 5.000 13.884 1.00 89.25 109 LEU A O 1
ATOM 912 N N . SER A 1 110 ? 8.043 5.764 14.585 1.00 89.25 110 SER A N 1
ATOM 913 C CA . SER A 1 110 ? 7.879 4.752 15.629 1.00 89.25 110 SER A CA 1
ATOM 914 C C . SER A 1 110 ? 7.707 3.349 15.036 1.00 89.25 110 SER A C 1
ATOM 916 O O . SER A 1 110 ? 8.389 2.413 15.461 1.00 89.25 110 SER A O 1
ATOM 918 N N . LYS A 1 111 ? 6.860 3.192 14.009 1.00 89.62 111 LYS A N 1
ATOM 919 C CA . LYS A 1 111 ? 6.612 1.882 13.390 1.00 89.62 111 LYS A CA 1
ATOM 920 C C . LYS A 1 111 ? 7.774 1.351 12.588 1.00 89.62 111 LYS A C 1
ATOM 922 O O . LYS A 1 111 ? 8.049 0.158 12.676 1.00 89.62 111 LYS A O 1
ATOM 927 N N . ILE A 1 112 ? 8.484 2.194 11.851 1.00 88.81 112 ILE A N 1
ATOM 928 C CA . ILE A 1 112 ? 9.657 1.732 11.116 1.00 88.81 112 ILE A CA 1
ATOM 929 C C . ILE A 1 112 ? 10.761 1.265 12.066 1.00 88.81 112 ILE A C 1
ATOM 931 O O . ILE A 1 112 ? 11.384 0.238 11.804 1.00 88.81 112 ILE A O 1
ATOM 935 N N . LYS A 1 113 ? 10.932 1.937 13.214 1.00 89.44 113 LYS A N 1
ATOM 936 C CA . LYS A 1 113 ? 11.842 1.487 14.269 1.00 89.44 113 LYS A CA 1
ATOM 937 C C . LYS A 1 113 ? 11.402 0.136 14.840 1.00 89.44 113 LYS A C 1
ATOM 939 O O . LYS A 1 113 ? 12.191 -0.804 14.829 1.00 89.44 113 LYS A O 1
ATOM 944 N N . GLU A 1 114 ? 10.132 -0.003 15.222 1.00 88.19 114 GLU A N 1
ATOM 945 C CA . GLU A 1 114 ? 9.573 -1.266 15.732 1.00 88.19 114 GLU A CA 1
ATOM 946 C C . GLU A 1 114 ? 9.729 -2.425 14.728 1.00 88.19 114 GLU A C 1
ATOM 948 O O . GLU A 1 114 ? 10.035 -3.556 15.106 1.00 88.19 114 GLU A O 1
ATOM 953 N N . ILE A 1 115 ? 9.520 -2.154 13.438 1.00 85.06 115 ILE A N 1
ATOM 954 C CA . ILE A 1 115 ? 9.665 -3.140 12.362 1.00 85.06 115 ILE A CA 1
ATOM 955 C C . ILE A 1 115 ? 11.142 -3.468 12.116 1.00 85.06 115 ILE A C 1
ATOM 957 O O . ILE A 1 115 ? 11.475 -4.614 11.831 1.00 85.06 115 ILE A O 1
ATOM 961 N N . SER A 1 116 ? 12.050 -2.502 12.251 1.00 79.62 116 SER A N 1
ATOM 962 C CA . SER A 1 116 ? 13.485 -2.741 12.067 1.00 79.62 116 SER A CA 1
ATOM 963 C C . SER A 1 116 ? 14.085 -3.657 13.139 1.00 79.62 116 SER A C 1
ATOM 965 O O . SER A 1 116 ? 14.994 -4.428 12.839 1.00 79.62 116 SER A O 1
ATOM 967 N N . GLU A 1 117 ? 13.538 -3.622 14.356 1.00 82.38 117 GLU A N 1
ATOM 968 C CA . GLU A 1 117 ? 14.003 -4.410 15.504 1.00 82.38 117 GLU A CA 1
ATOM 969 C C . GLU A 1 117 ? 13.492 -5.862 15.480 1.00 82.38 117 GLU A C 1
ATOM 971 O O . GLU A 1 117 ? 14.024 -6.727 16.177 1.00 82.38 117 GLU A O 1
ATOM 976 N N . LYS A 1 118 ? 12.468 -6.163 14.673 1.00 79.88 118 LYS A N 1
ATOM 977 C CA . LYS A 1 118 ? 11.863 -7.497 14.599 1.00 79.88 118 LYS A CA 1
ATOM 978 C C . LYS A 1 118 ? 12.458 -8.328 13.459 1.00 79.88 118 LYS A C 1
ATOM 980 O O . LYS A 1 118 ? 12.734 -7.843 12.363 1.00 79.88 118 LYS A O 1
ATOM 985 N N . GLU A 1 119 ? 12.600 -9.632 13.697 1.00 68.25 119 GLU A N 1
ATOM 986 C CA . GLU A 1 119 ? 12.945 -10.587 12.641 1.00 68.25 119 GLU A CA 1
ATOM 987 C C . GLU A 1 119 ? 11.814 -10.674 11.606 1.00 68.25 119 GLU A C 1
ATOM 989 O O . GLU A 1 119 ? 10.638 -10.798 11.958 1.00 68.25 119 GLU A O 1
ATOM 994 N N . ILE A 1 120 ? 12.181 -10.681 10.321 1.00 63.38 120 ILE A N 1
ATOM 995 C CA . ILE A 1 120 ? 11.255 -10.693 9.173 1.00 63.38 120 ILE A CA 1
ATOM 996 C C . ILE A 1 120 ? 10.234 -11.843 9.272 1.00 63.38 120 ILE A C 1
ATOM 998 O O . ILE A 1 120 ? 9.065 -11.659 8.948 1.00 63.38 120 ILE A O 1
ATOM 1002 N N . GLY A 1 121 ? 10.634 -13.005 9.800 1.00 59.25 121 GLY A N 1
ATOM 1003 C CA . GLY A 1 121 ? 9.746 -14.163 9.979 1.00 59.25 121 GLY A CA 1
ATOM 1004 C C . GLY A 1 121 ? 8.694 -14.016 11.088 1.00 59.25 121 GLY A C 1
ATOM 1005 O O . GLY A 1 121 ? 7.690 -14.722 11.069 1.00 59.25 121 GLY A O 1
ATOM 1006 N N . LYS A 1 122 ? 8.888 -13.090 12.037 1.00 65.81 122 LYS A N 1
ATOM 1007 C CA . LYS A 1 122 ? 7.930 -12.782 13.118 1.00 65.81 122 LYS A CA 1
ATOM 1008 C C . LYS A 1 122 ? 7.083 -11.538 12.823 1.00 65.81 122 LYS A C 1
ATOM 1010 O O . LYS A 1 122 ? 6.121 -11.268 13.540 1.00 65.81 122 LYS A O 1
ATOM 1015 N N . LEU A 1 123 ? 7.404 -10.797 11.761 1.00 58.72 123 LEU A N 1
ATOM 1016 C CA . LEU A 1 123 ? 6.717 -9.582 11.310 1.00 58.72 123 LEU A CA 1
ATOM 1017 C C . LEU A 1 123 ? 5.425 -9.887 10.537 1.00 58.72 123 LEU A C 1
ATOM 1019 O O . LEU A 1 123 ? 5.232 -9.463 9.398 1.00 58.72 123 LEU A O 1
ATOM 1023 N N . LEU A 1 124 ? 4.493 -10.607 11.159 1.00 53.91 124 LEU A N 1
ATOM 1024 C CA . LEU A 1 124 ? 3.160 -10.827 10.594 1.00 53.91 124 LEU A CA 1
ATOM 1025 C C . LEU A 1 124 ? 2.216 -9.669 10.952 1.00 53.91 124 LEU A C 1
ATOM 1027 O O . LEU A 1 124 ? 1.210 -9.856 11.636 1.00 53.91 124 LEU A O 1
ATOM 1031 N N . PHE A 1 125 ? 2.507 -8.461 10.461 1.00 62.66 125 PHE A N 1
ATOM 1032 C CA . PHE A 1 125 ? 1.496 -7.402 10.427 1.00 62.66 125 PHE A CA 1
ATOM 1033 C C . PHE A 1 125 ? 0.483 -7.730 9.330 1.00 62.66 125 PHE A C 1
ATOM 1035 O O . PHE A 1 125 ? 0.668 -7.419 8.153 1.00 62.66 125 PHE A O 1
ATOM 1042 N N . ARG A 1 126 ? -0.588 -8.433 9.709 1.00 66.06 126 ARG A N 1
ATOM 1043 C CA . ARG A 1 126 ? -1.677 -8.776 8.795 1.00 66.06 126 ARG A CA 1
ATOM 1044 C C . ARG A 1 126 ? -2.507 -7.527 8.501 1.00 66.06 126 ARG A C 1
ATOM 1046 O O . ARG A 1 126 ? -3.429 -7.203 9.240 1.00 66.06 126 ARG A O 1
ATOM 1053 N N . ILE A 1 127 ? -2.188 -6.856 7.402 1.00 73.56 127 ILE A N 1
ATOM 1054 C CA . ILE A 1 127 ? -2.943 -5.700 6.912 1.00 73.56 127 ILE A CA 1
ATOM 1055 C C . ILE A 1 127 ? -4.196 -6.185 6.166 1.00 73.56 127 ILE A C 1
ATOM 1057 O O . ILE A 1 127 ? -4.183 -7.208 5.471 1.00 73.56 127 ILE A O 1
ATOM 1061 N N . ARG A 1 128 ? -5.313 -5.468 6.325 1.00 75.69 128 ARG A N 1
ATOM 1062 C CA . ARG A 1 128 ? -6.557 -5.761 5.598 1.00 75.69 128 ARG A CA 1
ATOM 1063 C C . ARG A 1 128 ? -6.417 -5.398 4.119 1.00 75.69 128 ARG 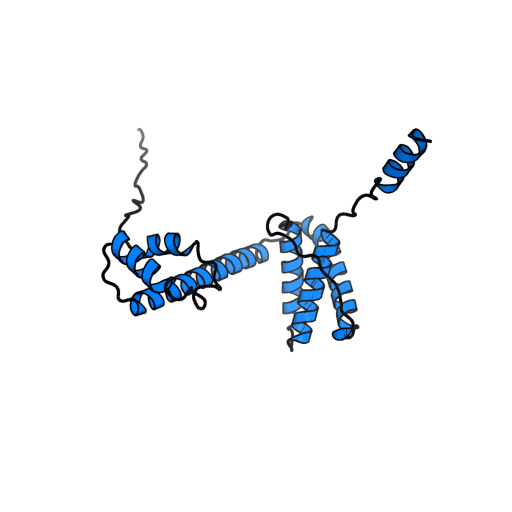A C 1
ATOM 1065 O O . ARG A 1 128 ? -5.840 -4.375 3.768 1.00 75.69 128 ARG A O 1
ATOM 1072 N N . LYS A 1 129 ? -7.012 -6.205 3.239 1.00 78.75 129 LYS A N 1
ATOM 1073 C CA . LYS A 1 129 ? -7.180 -5.811 1.835 1.00 78.75 129 LYS A CA 1
ATOM 1074 C C . LYS A 1 129 ? -8.250 -4.726 1.755 1.00 78.75 129 LYS A C 1
ATOM 1076 O O . LYS A 1 129 ? -9.361 -4.928 2.245 1.00 78.75 129 LYS A O 1
ATOM 1081 N N . LEU A 1 130 ? -7.905 -3.599 1.146 1.00 75.75 130 LEU A N 1
ATOM 1082 C CA . LEU A 1 130 ? -8.797 -2.463 0.949 1.00 75.75 130 LEU A CA 1
ATOM 1083 C C . LEU A 1 130 ? -9.253 -2.401 -0.517 1.00 75.75 130 LEU A C 1
ATOM 1085 O O . LEU A 1 130 ? -8.402 -2.431 -1.406 1.00 75.75 130 LEU A O 1
ATOM 1089 N N . PRO A 1 131 ? -10.570 -2.335 -0.786 1.00 77.12 131 PRO A N 1
ATOM 1090 C CA . PRO A 1 131 ? -11.088 -1.944 -2.096 1.00 77.12 131 PRO A CA 1
ATOM 1091 C C . PRO A 1 131 ? -10.613 -0.531 -2.460 1.00 77.12 131 PRO A C 1
ATOM 1093 O O . PRO A 1 131 ? -10.521 0.315 -1.571 1.00 77.12 131 PRO A O 1
ATOM 1096 N N . SER A 1 132 ? -10.367 -0.265 -3.748 1.00 74.00 132 SER A N 1
ATOM 1097 C CA . SER A 1 132 ? -9.915 1.046 -4.252 1.00 74.00 132 SER A CA 1
ATOM 1098 C C . SER A 1 132 ? -10.830 2.195 -3.835 1.00 74.00 132 SER A C 1
ATOM 1100 O O . SER A 1 132 ? -10.357 3.266 -3.474 1.00 74.00 132 SER A O 1
ATOM 1102 N N . ASP A 1 133 ? -12.135 1.942 -3.819 1.00 77.06 133 ASP A N 1
ATOM 1103 C CA . ASP A 1 133 ? -13.159 2.967 -3.597 1.00 77.06 133 ASP A CA 1
ATOM 1104 C C . ASP A 1 133 ? -13.246 3.4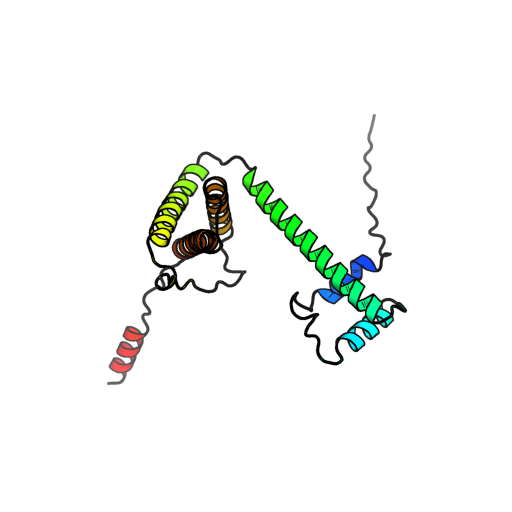04 -2.126 1.00 77.06 133 ASP A C 1
ATOM 1106 O O . ASP A 1 133 ? -13.843 4.426 -1.806 1.00 77.06 133 ASP A O 1
ATOM 1110 N N . LEU A 1 134 ? -12.644 2.627 -1.217 1.00 79.62 134 LEU A N 1
ATOM 1111 C CA . LEU A 1 134 ? -12.598 2.904 0.221 1.00 79.62 134 LEU A CA 1
ATOM 1112 C C . LEU A 1 134 ? -11.263 3.522 0.659 1.00 79.62 134 LEU A C 1
ATOM 1114 O O . LEU A 1 134 ? -11.002 3.630 1.860 1.00 79.62 134 LEU A O 1
ATOM 1118 N N . ILE A 1 135 ? -10.402 3.886 -0.294 1.00 83.06 135 ILE A N 1
ATOM 1119 C CA . ILE A 1 135 ? -9.112 4.508 -0.011 1.00 83.06 135 ILE A CA 1
ATOM 1120 C C . ILE A 1 135 ? -9.326 5.988 0.310 1.00 83.06 135 ILE A C 1
ATOM 1122 O O . ILE A 1 135 ? -9.670 6.798 -0.549 1.00 83.06 135 ILE A O 1
ATOM 1126 N N . GLU A 1 136 ? -9.043 6.357 1.556 1.00 85.69 136 GLU A N 1
ATOM 1127 C CA . GLU A 1 136 ? -8.970 7.748 1.994 1.00 85.69 136 GLU A CA 1
ATOM 1128 C C . GLU A 1 136 ? -7.752 8.435 1.348 1.00 85.69 136 GLU A C 1
ATOM 1130 O O . GLU A 1 136 ? -6.605 8.237 1.766 1.00 85.69 136 GLU A O 1
ATOM 1135 N N . SER A 1 137 ? -8.001 9.221 0.296 1.00 83.81 137 SER A N 1
ATOM 1136 C CA . SER A 1 137 ? -6.965 9.820 -0.560 1.00 83.81 137 SER A CA 1
ATOM 1137 C C . SER A 1 137 ? -6.030 10.764 0.202 1.00 83.81 137 SER A C 1
ATOM 1139 O O . SER A 1 137 ? -4.820 10.747 -0.021 1.00 83.81 137 SER A O 1
ATOM 1141 N N . LYS A 1 138 ? -6.560 11.547 1.152 1.00 85.31 138 LYS A N 1
ATOM 1142 C CA . LYS A 1 138 ? -5.761 12.489 1.955 1.00 85.31 138 LYS A CA 1
ATOM 1143 C C . LYS A 1 138 ? -4.709 11.770 2.802 1.00 85.31 138 LYS A C 1
ATOM 1145 O O . LYS A 1 138 ? -3.530 12.103 2.735 1.00 85.31 138 LYS A O 1
ATOM 1150 N N . VAL A 1 139 ? -5.130 10.736 3.534 1.00 85.44 139 VAL A N 1
ATOM 1151 C CA . VAL A 1 139 ? -4.243 9.923 4.383 1.00 85.44 139 VAL A CA 1
ATOM 1152 C C . VAL A 1 139 ? -3.205 9.188 3.534 1.00 85.44 139 VAL A C 1
ATOM 1154 O O . VAL A 1 139 ? -2.038 9.119 3.914 1.00 85.44 139 VAL A O 1
ATOM 1157 N N . LEU A 1 140 ? -3.602 8.688 2.357 1.00 88.06 140 LEU A N 1
ATOM 1158 C CA . LEU A 1 140 ? -2.683 8.009 1.445 1.00 88.06 140 LEU A CA 1
ATOM 1159 C C . LEU A 1 140 ? -1.591 8.954 0.930 1.00 88.06 140 LEU A C 1
ATOM 1161 O O . LEU A 1 140 ? -0.414 8.608 0.987 1.00 88.06 140 LEU A O 1
ATOM 1165 N N . LYS A 1 141 ? -1.964 10.151 0.460 1.00 86.06 141 LYS A N 1
ATOM 1166 C CA . LYS A 1 141 ? -1.002 11.159 -0.016 1.00 86.06 141 LYS A CA 1
ATOM 1167 C C . LYS A 1 141 ? -0.009 11.548 1.075 1.00 86.06 141 LYS A C 1
ATOM 1169 O O . LYS A 1 141 ? 1.189 11.613 0.811 1.00 86.06 141 LYS A O 1
ATOM 1174 N N . LEU A 1 142 ? -0.504 11.749 2.294 1.00 85.31 142 LEU A N 1
ATOM 1175 C CA . LEU A 1 142 ? 0.315 12.111 3.444 1.00 85.31 142 LEU A CA 1
ATOM 1176 C C . LEU A 1 142 ? 1.345 11.025 3.783 1.00 85.31 142 LEU A C 1
ATOM 1178 O O . LEU A 1 142 ? 2.530 11.315 3.926 1.00 85.31 142 LEU A O 1
ATOM 1182 N N . ILE A 1 143 ? 0.915 9.764 3.843 1.00 87.69 143 ILE A N 1
ATOM 1183 C CA . ILE A 1 143 ? 1.809 8.636 4.132 1.00 87.69 143 ILE A CA 1
ATOM 1184 C C . ILE A 1 143 ? 2.813 8.412 3.004 1.00 87.69 143 ILE A C 1
ATOM 1186 O O . ILE A 1 143 ? 3.985 8.164 3.282 1.00 87.69 143 ILE A O 1
ATOM 1190 N N . ASN A 1 144 ? 2.390 8.539 1.744 1.00 89.19 144 ASN A N 1
ATOM 1191 C CA . ASN A 1 144 ? 3.299 8.437 0.604 1.00 89.19 144 ASN A CA 1
ATOM 1192 C C . ASN A 1 144 ? 4.385 9.512 0.674 1.00 89.19 144 ASN A C 1
ATOM 1194 O O . ASN A 1 144 ? 5.557 9.185 0.523 1.00 89.19 144 ASN A O 1
ATOM 1198 N N . ARG A 1 145 ? 4.017 10.760 0.985 1.00 87.00 145 ARG A N 1
ATOM 1199 C CA . ARG A 1 145 ? 4.978 11.851 1.179 1.00 87.00 145 ARG A CA 1
ATOM 1200 C C . ARG A 1 145 ? 5.982 11.537 2.289 1.00 87.00 145 ARG A C 1
ATOM 1202 O O . ARG A 1 145 ? 7.179 11.587 2.035 1.00 87.00 145 ARG A O 1
ATOM 1209 N N . ILE A 1 146 ? 5.510 11.144 3.474 1.00 86.19 146 ILE A N 1
ATOM 1210 C CA . ILE A 1 146 ? 6.378 10.777 4.609 1.00 86.19 146 ILE A CA 1
ATOM 1211 C C . ILE A 1 146 ? 7.331 9.637 4.225 1.00 86.19 146 ILE A C 1
ATOM 1213 O O . ILE A 1 146 ? 8.512 9.663 4.562 1.00 86.19 146 ILE A O 1
ATOM 1217 N N . THR A 1 147 ? 6.821 8.639 3.502 1.00 89.50 147 THR A N 1
ATOM 1218 C CA . THR A 1 147 ? 7.603 7.477 3.062 1.00 89.50 147 THR A CA 1
ATOM 1219 C C . THR A 1 147 ? 8.675 7.879 2.051 1.00 89.50 147 THR A C 1
ATOM 1221 O O . THR A 1 147 ? 9.810 7.416 2.157 1.00 89.50 147 THR A O 1
ATOM 1224 N N . CYS A 1 148 ? 8.337 8.753 1.097 1.00 84.81 148 CYS A N 1
ATOM 1225 C CA . CYS A 1 148 ? 9.283 9.306 0.130 1.00 84.81 148 CYS A CA 1
ATOM 1226 C C . CYS A 1 148 ? 10.379 10.114 0.827 1.00 84.81 148 CYS A C 1
ATOM 1228 O O . CYS A 1 148 ? 11.551 9.803 0.641 1.00 84.81 148 CYS A O 1
ATOM 1230 N N . GLU A 1 149 ? 10.007 11.064 1.692 1.00 84.25 149 GLU A N 1
ATOM 1231 C CA . GLU A 1 149 ? 10.965 11.860 2.470 1.00 84.25 149 GLU A CA 1
ATOM 1232 C C . GLU A 1 149 ? 11.888 10.948 3.295 1.00 84.25 149 GLU A C 1
ATOM 1234 O O . GLU A 1 149 ? 13.101 11.128 3.314 1.00 84.25 149 GLU A O 1
ATOM 1239 N N . TYR A 1 150 ? 11.347 9.910 3.940 1.00 84.44 150 TYR A N 1
ATOM 1240 C CA . TYR A 1 150 ? 12.166 8.960 4.691 1.00 84.44 150 TYR A CA 1
ATOM 1241 C C . TYR A 1 150 ? 13.155 8.200 3.798 1.00 84.44 150 TYR A C 1
ATOM 1243 O O . TYR A 1 150 ? 14.318 8.054 4.176 1.00 84.44 150 TYR A O 1
ATOM 1251 N N . ALA A 1 151 ? 12.709 7.723 2.633 1.00 85.94 151 ALA A N 1
ATOM 1252 C CA . ALA A 1 151 ? 13.519 6.946 1.698 1.00 85.94 151 ALA A CA 1
ATOM 1253 C C . ALA A 1 151 ? 14.619 7.773 1.011 1.00 85.94 151 ALA A C 1
ATOM 1255 O O . ALA A 1 151 ? 15.645 7.208 0.639 1.00 85.94 151 ALA A O 1
ATOM 1256 N N . GLU A 1 152 ? 14.445 9.091 0.882 1.00 84.38 152 GLU A N 1
ATOM 1257 C CA . GLU A 1 152 ? 15.500 10.001 0.413 1.00 84.38 152 GLU A CA 1
ATOM 1258 C C . GLU A 1 152 ? 16.687 10.039 1.386 1.00 84.38 152 GLU A C 1
ATOM 1260 O O . GLU A 1 152 ? 17.840 9.977 0.960 1.00 84.38 152 GLU A O 1
ATOM 1265 N N . PHE A 1 153 ? 16.422 10.068 2.698 1.00 81.19 153 PHE A N 1
ATOM 1266 C CA . PHE A 1 153 ? 17.470 10.032 3.729 1.00 81.19 153 PHE A CA 1
ATOM 1267 C C . PHE A 1 153 ? 17.947 8.611 4.067 1.00 81.19 153 PHE A C 1
ATOM 1269 O O . PHE A 1 153 ? 19.083 8.423 4.502 1.00 81.19 153 PHE A O 1
ATOM 1276 N N . HIS A 1 154 ? 17.096 7.603 3.864 1.00 80.19 154 HIS A N 1
ATOM 1277 C CA . HIS A 1 154 ? 17.352 6.201 4.200 1.00 80.19 154 HIS A CA 1
ATOM 1278 C C . HIS A 1 154 ? 17.180 5.325 2.963 1.00 80.19 154 HIS A C 1
ATOM 1280 O O . HIS A 1 154 ? 16.287 4.476 2.898 1.00 80.19 154 HIS A O 1
ATOM 1286 N N . VAL A 1 155 ? 18.050 5.541 1.975 1.00 85.31 155 VAL A N 1
ATOM 1287 C CA . VAL A 1 155 ? 18.019 4.788 0.720 1.00 85.31 155 VAL A CA 1
ATOM 1288 C C . VAL A 1 155 ? 18.141 3.285 1.025 1.00 85.31 155 VAL A C 1
ATOM 1290 O O . VAL A 1 155 ? 19.151 2.860 1.602 1.00 85.31 155 VAL A O 1
ATOM 1293 N N . PRO A 1 156 ? 17.132 2.463 0.674 1.00 85.62 156 PRO A N 1
ATOM 1294 C CA . PRO A 1 156 ? 17.139 1.043 0.992 1.00 85.62 156 PRO A CA 1
ATOM 1295 C C . PRO A 1 156 ? 18.279 0.339 0.253 1.00 85.62 156 PRO A C 1
ATOM 1297 O O . PRO A 1 156 ? 18.387 0.411 -0.970 1.00 85.62 156 PRO A O 1
ATOM 1300 N N . LYS A 1 157 ? 19.133 -0.365 1.002 1.00 89.00 157 LYS A N 1
ATOM 1301 C CA . LYS A 1 157 ? 20.328 -1.035 0.458 1.00 89.00 157 LYS A CA 1
ATOM 1302 C C . LYS A 1 157 ? 20.040 -2.442 -0.060 1.00 89.00 157 LYS A C 1
ATOM 1304 O O . LYS A 1 157 ? 20.826 -3.002 -0.816 1.00 89.00 157 LYS A O 1
ATOM 1309 N N . ASN A 1 158 ? 18.940 -3.038 0.386 1.00 88.62 158 ASN A N 1
ATOM 1310 C CA . ASN A 1 158 ? 18.519 -4.386 0.029 1.00 88.62 158 ASN A CA 1
ATOM 1311 C C . ASN A 1 158 ? 16.983 -4.481 0.023 1.00 88.62 158 ASN A C 1
ATOM 1313 O O . ASN A 1 158 ? 16.277 -3.595 0.512 1.00 88.62 158 ASN A O 1
ATOM 1317 N N . VAL A 1 159 ? 16.466 -5.581 -0.531 1.00 86.38 159 VAL A N 1
ATOM 1318 C CA . VAL A 1 159 ? 15.018 -5.835 -0.648 1.00 86.38 159 VAL A CA 1
ATOM 1319 C C . VAL A 1 159 ? 14.338 -5.884 0.723 1.00 86.38 159 VAL A C 1
ATOM 1321 O O . VAL A 1 159 ? 13.196 -5.451 0.853 1.00 86.38 159 VAL A O 1
ATOM 1324 N N . SER A 1 160 ? 15.036 -6.359 1.757 1.00 84.62 160 SER A N 1
ATOM 1325 C CA . SER A 1 160 ? 14.504 -6.417 3.120 1.00 84.62 160 SER A CA 1
ATOM 1326 C C . SER A 1 160 ? 14.269 -5.025 3.706 1.00 84.62 160 SER A C 1
ATOM 1328 O O . SER A 1 160 ? 13.231 -4.788 4.316 1.00 84.62 160 SER A O 1
ATOM 1330 N N . ASP A 1 161 ? 15.185 -4.084 3.487 1.00 83.44 161 ASP A N 1
ATOM 1331 C CA . ASP A 1 161 ? 15.050 -2.701 3.949 1.00 83.44 161 ASP A CA 1
ATOM 1332 C C . ASP A 1 161 ? 13.899 -1.990 3.231 1.00 83.44 161 ASP A C 1
ATOM 1334 O O . ASP A 1 161 ? 13.070 -1.348 3.876 1.00 83.44 161 ASP A O 1
ATOM 1338 N N . ALA A 1 162 ? 13.771 -2.193 1.915 1.00 87.31 162 ALA A N 1
ATOM 1339 C CA . ALA A 1 162 ? 12.622 -1.702 1.157 1.00 87.31 162 ALA A CA 1
ATOM 1340 C C . ALA A 1 162 ? 11.300 -2.299 1.677 1.00 87.31 162 ALA A C 1
ATOM 1342 O O . ALA A 1 162 ? 10.319 -1.578 1.865 1.00 87.31 162 ALA A O 1
ATOM 1343 N N . ALA A 1 163 ? 11.277 -3.602 1.974 1.00 85.94 163 ALA A N 1
ATOM 1344 C CA . ALA A 1 163 ? 10.102 -4.272 2.523 1.00 85.94 163 ALA A CA 1
ATOM 1345 C C . ALA A 1 163 ? 9.700 -3.710 3.895 1.00 85.94 163 ALA A C 1
ATOM 1347 O O . ALA A 1 163 ? 8.511 -3.513 4.140 1.00 85.94 163 ALA A O 1
ATOM 1348 N N . ARG A 1 164 ? 10.667 -3.393 4.767 1.00 86.19 164 ARG A N 1
ATOM 1349 C CA . ARG A 1 164 ? 10.409 -2.768 6.076 1.00 86.19 164 ARG A CA 1
ATOM 1350 C C . ARG A 1 164 ? 9.781 -1.382 5.935 1.00 86.19 164 ARG A C 1
ATOM 1352 O O . ARG A 1 164 ? 8.809 -1.093 6.629 1.00 86.19 164 ARG A O 1
ATOM 1359 N N . ILE A 1 165 ? 10.291 -0.556 5.018 1.00 88.75 165 ILE A N 1
ATOM 1360 C CA . ILE A 1 165 ? 9.749 0.784 4.737 1.00 88.75 165 ILE A CA 1
ATOM 1361 C C . ILE A 1 165 ? 8.300 0.686 4.243 1.00 88.75 165 ILE A C 1
ATOM 1363 O O . ILE A 1 165 ? 7.410 1.349 4.777 1.00 88.75 165 ILE A O 1
ATOM 1367 N N . ILE A 1 166 ? 8.044 -0.189 3.265 1.00 89.50 166 ILE A N 1
ATOM 1368 C CA . ILE A 1 166 ? 6.699 -0.396 2.709 1.00 89.50 166 ILE A CA 1
ATOM 1369 C C . ILE A 1 166 ? 5.74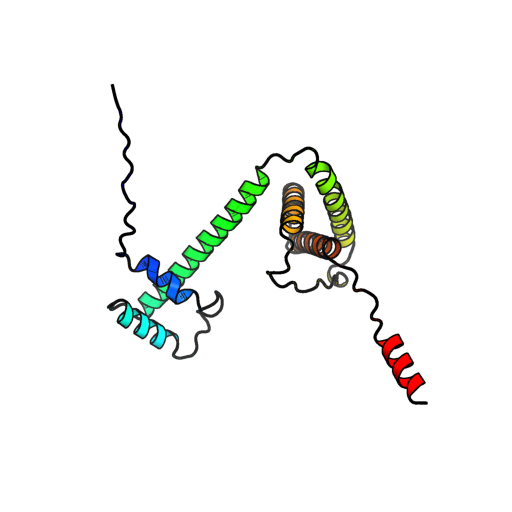6 -0.931 3.783 1.00 89.50 166 ILE A C 1
ATOM 1371 O O . ILE A 1 166 ? 4.615 -0.459 3.895 1.00 89.50 166 ILE A O 1
ATOM 1375 N N . GLN A 1 167 ? 6.193 -1.886 4.601 1.00 86.94 167 GLN A N 1
ATOM 1376 C CA . GLN A 1 167 ? 5.378 -2.446 5.675 1.00 86.94 167 GLN A CA 1
ATOM 1377 C C . GLN A 1 167 ? 5.029 -1.386 6.728 1.00 86.94 167 GLN A C 1
ATOM 1379 O O . GLN A 1 167 ? 3.877 -1.319 7.157 1.00 86.94 167 GLN A O 1
ATOM 1384 N N . ALA A 1 168 ? 5.980 -0.524 7.105 1.00 88.69 168 ALA A N 1
ATOM 1385 C CA . ALA A 1 168 ? 5.729 0.584 8.023 1.00 88.69 168 ALA A CA 1
ATOM 1386 C C . ALA A 1 168 ? 4.660 1.536 7.471 1.00 88.69 168 ALA A C 1
ATOM 1388 O O . ALA A 1 168 ? 3.686 1.831 8.164 1.00 88.69 168 ALA A O 1
ATOM 1389 N N . ALA A 1 169 ? 4.779 1.932 6.201 1.00 89.62 169 ALA A N 1
ATOM 1390 C CA . ALA A 1 169 ? 3.801 2.793 5.539 1.00 89.62 169 ALA A CA 1
ATOM 1391 C C . ALA A 1 169 ? 2.393 2.172 5.543 1.00 89.62 169 ALA A C 1
ATOM 1393 O O . ALA A 1 169 ? 1.408 2.829 5.887 1.00 89.62 169 ALA A O 1
ATOM 1394 N N . GLN A 1 170 ? 2.294 0.880 5.219 1.00 88.00 170 GLN A N 1
ATOM 1395 C CA . GLN A 1 170 ? 1.021 0.161 5.196 1.00 88.00 170 GLN A CA 1
ATOM 1396 C C . GLN A 1 170 ? 0.373 0.056 6.582 1.00 88.00 170 GLN A C 1
ATOM 1398 O O . GLN A 1 170 ? -0.838 0.246 6.702 1.00 88.00 170 GLN A O 1
ATOM 1403 N N . VAL A 1 171 ? 1.157 -0.225 7.627 1.00 87.75 171 VAL A N 1
ATOM 1404 C CA . VAL A 1 171 ? 0.661 -0.280 9.012 1.00 87.75 171 VAL A CA 1
ATOM 1405 C C . VAL A 1 171 ? 0.173 1.095 9.461 1.00 87.75 171 VAL A C 1
ATOM 1407 O O . VAL A 1 171 ? -0.917 1.202 10.019 1.00 87.75 171 VAL A O 1
ATOM 1410 N N . CYS A 1 172 ? 0.920 2.159 9.160 1.00 88.94 172 CYS A N 1
ATOM 1411 C CA . CYS A 1 172 ? 0.505 3.523 9.478 1.00 88.94 172 CYS A CA 1
ATOM 1412 C C . CYS A 1 172 ? -0.816 3.896 8.804 1.00 88.94 172 CYS A C 1
ATOM 1414 O O . CYS A 1 172 ? -1.675 4.502 9.446 1.00 88.94 172 CYS A O 1
ATOM 1416 N N . TYR A 1 173 ? -1.005 3.496 7.544 1.00 88.75 173 TYR A N 1
ATOM 1417 C CA . TYR A 1 173 ? -2.250 3.748 6.825 1.00 88.75 173 TYR A CA 1
ATOM 1418 C C . TYR A 1 173 ? -3.415 2.982 7.440 1.00 88.75 173 TYR A C 1
ATOM 1420 O O . TYR A 1 173 ? -4.490 3.549 7.657 1.00 88.75 173 TYR A O 1
ATOM 1428 N N . ASP A 1 174 ? -3.213 1.696 7.735 1.00 86.31 174 ASP A N 1
ATOM 1429 C CA . ASP A 1 174 ? -4.255 0.883 8.345 1.00 86.31 174 ASP A CA 1
ATOM 1430 C C . ASP A 1 174 ? -4.669 1.474 9.689 1.00 86.31 174 ASP A C 1
ATOM 1432 O O . ASP A 1 174 ? -5.844 1.757 9.882 1.00 86.31 174 ASP A O 1
ATOM 1436 N N . GLU A 1 175 ? -3.722 1.775 10.575 1.00 85.81 175 GLU A N 1
ATOM 1437 C CA . GLU A 1 175 ? -4.031 2.339 11.888 1.00 85.81 175 GLU A CA 1
ATOM 1438 C C . GLU A 1 175 ? -4.670 3.735 11.819 1.00 85.81 175 GLU A C 1
ATOM 1440 O O . GLU A 1 175 ? -5.475 4.065 12.684 1.00 85.81 175 GLU A O 1
ATOM 1445 N N . ALA A 1 176 ? -4.331 4.561 10.825 1.00 85.06 176 ALA A N 1
ATOM 1446 C CA . ALA A 1 176 ? -4.955 5.873 10.636 1.00 85.06 176 ALA A CA 1
ATOM 1447 C C . ALA A 1 176 ? -6.403 5.776 10.125 1.00 85.06 176 ALA A C 1
ATOM 1449 O O . ALA A 1 176 ? -7.227 6.640 10.412 1.00 85.06 176 ALA A O 1
ATOM 1450 N N . THR A 1 177 ? -6.725 4.725 9.369 1.00 84.69 177 THR A N 1
ATOM 1451 C CA . THR A 1 177 ? -8.035 4.553 8.714 1.00 84.69 177 THR A CA 1
ATOM 1452 C C . THR A 1 177 ? -8.906 3.476 9.359 1.00 84.69 177 THR A C 1
ATOM 1454 O O . THR A 1 177 ? -10.056 3.264 8.952 1.00 84.69 177 THR A O 1
ATOM 1457 N N . ARG A 1 178 ? -8.377 2.755 10.350 1.00 82.00 178 ARG A N 1
ATOM 1458 C CA . ARG A 1 178 ? -9.080 1.687 11.052 1.00 82.00 178 ARG A CA 1
ATOM 1459 C C . ARG A 1 178 ? -10.142 2.297 11.952 1.00 82.00 178 ARG A C 1
ATOM 1461 O O . ARG A 1 178 ? -9.871 2.765 13.049 1.00 82.00 178 ARG A O 1
ATOM 1468 N N . LYS A 1 179 ? -11.387 2.232 11.490 1.00 71.94 179 LYS A N 1
ATOM 1469 C CA . LYS A 1 179 ? -12.556 2.486 12.331 1.00 71.94 179 LYS A CA 1
ATOM 1470 C C . LYS A 1 179 ? -12.708 1.316 13.299 1.00 71.94 179 LYS A C 1
ATOM 1472 O O . LYS A 1 179 ? -12.730 0.159 12.861 1.00 71.94 179 LYS A O 1
ATOM 1477 N N . GLU A 1 180 ? -12.804 1.595 14.596 1.00 70.88 180 GLU A N 1
ATOM 1478 C CA . GLU A 1 180 ? -13.212 0.570 15.551 1.00 70.88 180 GLU A CA 1
ATOM 1479 C C . GLU A 1 180 ? -14.587 0.046 15.141 1.00 70.88 180 GLU A C 1
ATOM 1481 O O . GLU A 1 180 ? -15.510 0.813 14.856 1.00 70.88 180 GLU A O 1
ATOM 1486 N N . LYS A 1 181 ? -14.719 -1.279 15.043 1.00 68.25 181 LYS A N 1
ATOM 1487 C CA . LYS A 1 181 ? -16.037 -1.861 14.816 1.00 68.25 181 LYS A CA 1
ATOM 1488 C C . LYS A 1 181 ? -16.827 -1.693 16.110 1.00 68.25 181 LYS A C 1
ATOM 1490 O O . LYS A 1 181 ? -16.332 -2.141 17.146 1.00 68.25 181 LYS A O 1
ATOM 1495 N N . PRO A 1 182 ? -18.037 -1.110 16.070 1.00 70.88 182 PRO A N 1
ATOM 1496 C CA . PRO A 1 182 ? -18.886 -1.089 17.247 1.00 70.88 182 PRO A CA 1
ATOM 1497 C C . PRO A 1 182 ? -19.110 -2.528 17.711 1.00 70.88 182 PRO A C 1
ATOM 1499 O O . PRO A 1 182 ? -19.261 -3.446 16.894 1.00 70.88 182 PRO A O 1
ATOM 1502 N N . ARG A 1 183 ? -19.087 -2.734 19.030 1.00 75.25 183 ARG A N 1
ATOM 1503 C CA . ARG A 1 183 ? -19.339 -4.044 19.631 1.00 75.25 183 ARG A CA 1
ATOM 1504 C C . ARG A 1 183 ? -20.696 -4.544 19.136 1.00 75.25 183 ARG A C 1
ATOM 1506 O O . ARG A 1 183 ? -21.692 -3.832 19.232 1.00 75.25 183 ARG A O 1
ATOM 1513 N N . SER A 1 184 ? -20.732 -5.743 18.554 1.00 78.12 184 SER A N 1
ATOM 1514 C CA . SER A 1 184 ? -21.981 -6.275 18.014 1.00 78.12 184 SER A CA 1
ATOM 1515 C C . SER A 1 184 ? -22.939 -6.581 19.158 1.00 78.12 184 SER A C 1
ATOM 1517 O O . SER A 1 184 ? -22.643 -7.452 19.975 1.00 78.12 184 SER A O 1
ATOM 1519 N N . THR A 1 185 ? -24.118 -5.969 19.141 1.00 86.94 185 THR A N 1
ATOM 1520 C CA . THR A 1 185 ? -25.214 -6.284 20.070 1.00 86.94 185 THR A CA 1
ATOM 1521 C C . THR A 1 185 ? -25.919 -7.603 19.751 1.00 86.94 185 THR A C 1
ATOM 1523 O O . THR A 1 185 ? -26.963 -7.927 20.306 1.00 86.94 185 THR A O 1
ATOM 1526 N N . TRP A 1 186 ? -25.369 -8.394 18.825 1.00 89.62 186 TRP A N 1
ATOM 1527 C CA . TRP A 1 186 ? -25.970 -9.639 18.359 1.00 89.62 186 TRP A CA 1
ATOM 1528 C C . TRP A 1 186 ? -26.194 -10.632 19.501 1.00 89.62 186 TRP A C 1
ATOM 1530 O O . TRP A 1 186 ? -27.282 -11.189 19.603 1.00 89.62 186 TRP A O 1
ATOM 1540 N N . LYS A 1 187 ? -25.202 -10.806 20.383 1.00 90.44 187 LYS A N 1
ATOM 1541 C CA . LYS A 1 187 ? -25.309 -11.737 21.510 1.00 90.44 187 LYS A CA 1
ATOM 1542 C C . LYS A 1 187 ? -26.434 -11.321 22.462 1.00 90.44 187 LYS A C 1
ATOM 1544 O O . LYS A 1 187 ? -27.331 -12.122 22.702 1.00 90.44 187 LYS A O 1
ATOM 1549 N N . GLU A 1 188 ? -26.433 -10.064 22.910 1.00 90.44 188 GLU A N 1
ATOM 1550 C CA . GLU A 1 188 ? -27.477 -9.547 23.805 1.00 90.44 188 GLU A CA 1
ATOM 1551 C C . GLU A 1 188 ? -28.872 -9.606 23.147 1.00 90.44 188 GLU A C 1
ATOM 1553 O O . GLU A 1 188 ? -29.861 -9.959 23.790 1.00 90.44 188 GLU A O 1
ATOM 1558 N N . ASN A 1 189 ? -28.962 -9.345 21.837 1.00 93.38 189 ASN A N 1
ATOM 1559 C CA . ASN A 1 189 ? -30.214 -9.437 21.082 1.00 93.38 189 ASN A CA 1
ATOM 1560 C C . ASN A 1 189 ? -30.743 -10.875 20.965 1.00 93.38 189 ASN A C 1
ATOM 1562 O O . ASN A 1 189 ? -31.958 -11.079 20.983 1.00 93.38 189 ASN A O 1
ATOM 1566 N N . ILE A 1 190 ? -29.864 -11.869 20.814 1.00 95.25 190 ILE A N 1
ATOM 1567 C CA . ILE A 1 190 ? -30.253 -13.284 20.769 1.00 95.25 190 ILE A CA 1
ATOM 1568 C C . ILE A 1 190 ? -30.681 -13.763 22.154 1.00 95.25 190 ILE A C 1
ATOM 1570 O O . ILE A 1 190 ? -31.747 -14.362 22.275 1.00 95.25 190 ILE A O 1
ATOM 1574 N N . GLU A 1 191 ? -29.916 -13.440 23.196 1.00 94.88 191 GLU A N 1
ATOM 1575 C CA . GLU A 1 191 ? -30.266 -13.775 24.581 1.00 94.88 191 GLU A CA 1
ATOM 1576 C C . GLU A 1 191 ? -31.626 -13.172 24.969 1.00 94.88 191 GLU A C 1
ATOM 1578 O O . GLU A 1 191 ? -32.487 -13.878 25.490 1.00 94.88 191 GLU A O 1
ATOM 1583 N N . SER A 1 192 ? -31.887 -11.909 24.606 1.00 92.81 192 SER A N 1
ATOM 1584 C CA . SER A 1 192 ? -33.190 -11.264 24.824 1.00 92.81 192 SER A CA 1
ATOM 1585 C C . SER A 1 192 ? -34.339 -11.957 24.081 1.00 92.81 192 SER A C 1
ATOM 1587 O O . SER A 1 192 ? -35.441 -12.063 24.618 1.00 92.81 192 SER A O 1
ATOM 1589 N N . LYS A 1 193 ? -34.108 -12.442 22.853 1.00 96.12 193 LYS A N 1
ATOM 1590 C CA . LYS A 1 193 ? -35.123 -13.181 22.084 1.00 96.12 193 LYS A CA 1
ATOM 1591 C C . LYS A 1 193 ? -35.424 -14.546 22.695 1.00 96.12 193 LYS A C 1
ATOM 1593 O O . LYS A 1 193 ? -36.591 -14.909 22.755 1.00 96.12 193 LYS A O 1
ATOM 1598 N N . ILE A 1 194 ? -34.405 -15.269 23.158 1.00 95.12 194 ILE A N 1
ATOM 1599 C CA . ILE A 1 194 ? -34.573 -16.570 23.823 1.00 95.12 194 ILE A CA 1
ATOM 1600 C C . ILE A 1 194 ? -35.347 -16.397 25.133 1.00 95.12 194 ILE A C 1
ATOM 1602 O O . ILE A 1 194 ? -36.294 -17.133 25.378 1.00 95.12 194 ILE A O 1
ATOM 1606 N N . SER A 1 195 ? -35.008 -15.378 25.927 1.00 92.62 195 SER A N 1
ATOM 1607 C CA . SER A 1 195 ? -35.656 -15.113 27.219 1.00 92.62 195 SER A CA 1
ATOM 1608 C C . SER A 1 195 ? -37.145 -14.754 27.107 1.00 92.62 195 SER A C 1
ATOM 1610 O O . SER A 1 195 ? -37.879 -14.866 28.075 1.00 92.62 195 SER A O 1
ATOM 1612 N N . LYS A 1 196 ? -37.607 -14.306 25.932 1.00 93.75 196 LYS A N 1
ATOM 1613 C CA . LYS A 1 196 ? -39.030 -14.031 25.660 1.00 93.75 196 LYS A CA 1
ATOM 1614 C C . LYS A 1 196 ? -39.821 -15.269 25.224 1.00 93.75 196 LYS A C 1
ATOM 1616 O O . LYS A 1 196 ? -41.034 -15.173 25.072 1.00 93.75 196 LYS A O 1
ATOM 1621 N N . LEU A 1 197 ? -39.136 -16.372 24.923 1.00 86.31 197 LEU A N 1
ATOM 1622 C CA . LEU A 1 197 ? -39.737 -17.631 24.472 1.00 86.31 197 LEU A CA 1
ATOM 1623 C C . LEU A 1 197 ? -39.861 -18.666 25.600 1.00 86.31 197 LEU A C 1
ATOM 1625 O O . LEU A 1 197 ? -40.551 -19.665 25.408 1.00 86.31 197 LEU A O 1
ATOM 1629 N N . VAL A 1 198 ? -39.173 -18.439 26.722 1.00 68.56 198 VAL A N 1
ATOM 1630 C CA . VAL A 1 198 ? -39.264 -19.212 27.971 1.00 68.56 198 VAL A CA 1
ATOM 1631 C C . VAL A 1 198 ? -40.236 -18.508 28.906 1.00 68.56 198 VAL A C 1
ATOM 1633 O O . VAL A 1 198 ? -41.040 -19.221 29.540 1.00 68.56 198 VAL A O 1
#

Organism: NCBI:txid148818

Sequence (198 aa):
MVKNTAIANNIEFSNSRPEGIASNCFFFCRQTRFERMPRNGWKELHRHYNEKFRSTLDIDAFKKLAKNAVETEIWQEENGERRKIANCLTEPCTQTDNLEYINPRDKFLSKIKEISEKEIGKLLFRIRKLPSDLIESKVLKLINRITCEYAEFHVPKNVSDAARIIQAAQVCYDEATRKEKPRSTWKENIESKISKLV

Secondary structure (DSSP, 8-state):
-----------------HHHHHHHHHTTS-TTSSTT--TTHHHHHHHHHHHHTT----HHHHHHHHHHHHHHHHHHHHHHHHHHHHHHHHSPPPTTHHHHHHHHHHHHHHHHHHHHHS-GGG----PPP--GGG--HHHHHHHHHHHHHHHHHS---SHHHHHHHHHHHHHHHHHHH-PPPPPPTHHHHHHHHHHTT-